Protein 5XOH (pdb70)

CATH classification: 1.10.10.10 (+1 more: 3.40.50.150)

Solvent-accessible surface area: 18072 Å² total; per-residue (Å²): 160,82,150,109,115,123,63,70,78,91,55,106,81,102,87,76,46,89,70,52,36,84,44,19,55,38,0,15,106,72,62,0,2,30,7,2,34,169,29,9,85,58,76,71,16,12,7,59,58,1,9,76,124,41,156,59,111,72,122,114,7,38,95,104,4,51,157,22,1,136,34,0,22,98,90,157,6,5,24,58,96,76,43,143,74,129,116,52,120,69,49,104,30,10,8,51,24,74,70,0,91,67,20,2,72,39,171,109,49,9,1,43,0,7,31,26,46,2,40,22,33,132,12,0,40,108,0,86,179,57,40,94,62,11,120,136,107,40,66,19,0,0,42,78,29,62,70,52,44,6,54,68,42,9,58,127,32,99,125,4,8,96,26,47,18,124,0,49,23,2,11,8,16,14,1,0,103,81,0,12,121,77,13,109,14,0,113,80,31,162,17,1,0,3,0,22,14,13,20,0,15,6,0,54,31,0,7,74,94,33,89,146,8,85,0,30,0,10,21,57,86,46,9,18,72,69,21,100,128,27,98,27,7,100,37,50,41,22,65,22,65,78,72,9,33,158,20,17,1,0,0,1,19,23,18,4,10,9,58,29,58,112,33,0,57,145,0,8,98,19,0,96,108,8,24,68,122,139,93,86,25,2,14,0,0,12,25,47,50,106,115,112,73,40,89,81,114,48,15,102,44,2,79,112,22,49,41,17,16,99,0,10,7,62,39,9,67,5,1,37,55,74,71,11,77,54,12,20,91,80,10,32,41,198,102,47,136,76,60,20,51,7,92,36,0,73,0,20

B-factor: mean 54.23, std 14.38, range [29.17, 114.14]

Nearest PDB structures (foldseek):
  5xoh-assembly1_A-2  TM=1.003E+00  e=2.997E-70  Kitagawia praeruptora
  6i72-assembly1_A  TM=9.749E-01  e=2.053E-48  Fragaria x ananassa
  3reo-assembly1_C  TM=9.725E-01  e=3.952E-47  Clarkia breweri
  6iwt-assembly1_B  TM=9.255E-01  e=9.659E-49  Kitagawia praeruptora
  1kyw-assembly1_F  TM=9.483E-01  e=2.004E-46  Medicago sativa

GO terms:
  GO:0008171 O-methyltransferase activity (F, IDA)
  GO:0005737 cytoplasm (C, IDA)
  GO:0008757 S-adenosylmethionine-dependent methyltransferase activity (F, IDA)
  GO:0009753 response to jasmonic acid (P, IEP)
  GO:0009805 coumarin biosynthetic process (P, IDA)

Radius of gyration: 22.39 Å; Cα contacts (8 Å, |Δi|>4): 577; chains: 1; bounding box: 63×43×72 Å

Foldseek 3Di:
DVVVVVVVVVVVCVVPVVCLLVLLLVCVVLCVLVVLVVCNAPRWAFLVRSCVVSVPDDPCSSVVVNVSQVSCVVVPQWPWDWDADPVGDITITIHGDVSSVQCHCPPVLAHQVLVSVLCPPPLLVQLVVCLVVCVVPNDASNCVVPVDAPVVVCLVDVVSVVSVLSNVLNHLLVFLLQVVVPDPVVVDFAEEEEAQQFQCNNVLNVCVVVPNRAYEDEHAPSRPVPHDDDPSYDYDHDDLLVAGAATQEYEYEPPQLQAALVVLLSSLLRRVVRYDPPGYYKYKYAAADPDQDDDDPLSVVQVVVQVSSRRRHPRGGHYHLVVVVVSCVVNVHDDDDFDDATPRITID

Sequence (348 aa):
PSQDEEACVLAIQLATSTVLPMILKSAIELDILNTISKAGPGNYLSPSDLASKLLMSNPHAPIMLERILRVLATYKVLGCKPSELSDGEVEWLYCWTPVCKFLSNNEDGASIAPLLLVHQDQVPMKSWYHLTDAILDGGTAFNKAYGMNIFDYASQDPQFNKVFNRSMAGHSTITMKKILETYNGFEGLKSIVDVGGGSGATLNMIISKYPTIKGINFDLPHVVGDSPIHPGVEHVGGDMFASVPKGDAIFLKWIFHSWSDEDCLRILKNCYEALADNKKVIVAEFIIPEVPGGSDDATKSVVHLDAVMLAYVPGGKERTEKEFEALATSAGFKSFRKVCCAFNTWIM

Secondary structure (DSSP, 8-state):
-HHHHHHHHHHHHHHTTTHHHHHHHHHHHTTHHHHHHHH-TT--B-HHHHHHHTT---TTHHHHHHHHHHHHHHTTSSEEEEEE-TTS-EEEEEE--HHHHHTS--TTS--SHHHHHHHHSHHHHGGGGGHHHHHHH-S-HHHHHHSS-HHHHHHH-HHHHHHHHHHHHHHHHHHHHHHTTT--TTTT-SEEEEET-TTSHHHHHHHHHSTTSEEEEEE-HHHHTT----TTEEEEE--TTT-----SEEEEES-GGGS-HHHHHHHHHHHHHHS-SS-EEEEEE----SS----SHHHHHHHHHHHHHHHHSTT-----HHHHHHHHHHTT-------EEETTEEE-

InterPro domains:
  IPR001077 O-methyltransferase, C-terminal domain [PF00891] (135-341)
  IPR012967 Caffeic acid 3-O-methyltransferase-like, dimerisation domain [PF08100] (20-110)
  IPR016461 O-methyltransferase-like [PIRSF005739] (6-358)
  IPR016461 O-methyltransferase-like [PS51683] (19-359)
  IPR016461 O-methyltransferase-like [PTHR11746] (18-341)
  IPR029063 S-adenosyl-L-methionine-dependent methyltransferase superfamily [G3DSA:3.40.50.150] (111-359)
  IPR029063 S-adenosyl-L-methionine-dependent methyltransferase superfamily [SSF53335] (116-357)
  IPR036388 Winged helix-like DNA-binding domain superfamily [G3DSA:1.10.10.10] (1-110)
  IPR036390 Winged helix DNA-binding domain superfamily [SSF46785] (9-113)

Structure (mmCIF, N/CA/C/O backbone):
data_5XOH
#
_entry.id   5XOH
#
_cell.length_a   59.436
_cell.length_b   59.436
_cell.length_c   172.500
_cell.angle_alpha   90.00
_cell.angle_beta   90.00
_cell.angle_gamma   120.00
#
_symmetry.space_group_name_H-M   'P 31 2 1'
#
loop_
_entity.id
_entity.type
_entity.pdbx_description
1 polymer 'Bergaptol O-methyltransferase'
2 non-polymer S-ADENOSYL-L-HOMOCYSTEINE
3 non-polymer 4-oxidanylfuro[3,2-g]chromen-7-one
4 water water
#
loop_
_atom_site.group_PDB
_atom_site.id
_atom_site.type_symbol
_atom_site.label_atom_id
_atom_site.label_alt_id
_atom_site.label_comp_id
_atom_site.label_asym_id
_atom_site.label_entity_id
_atom_site.label_seq_id
_atom_site.pdbx_PDB_ins_code
_atom_site.Cartn_x
_atom_site.Cartn_y
_atom_site.Cartn_z
_atom_site.occupancy
_atom_site.B_iso_or_equiv
_atom_site.auth_seq_id
_atom_site.auth_comp_id
_atom_site.auth_asym_id
_atom_site.auth_atom_id
_atom_site.pdbx_PDB_model_num
ATOM 1 N N . PRO A 1 8 ? 90.406 11.062 88.711 1.00 102.37 8 PRO A N 1
ATOM 2 C CA . PRO A 1 8 ? 89.526 10.138 89.441 1.00 96.81 8 PRO A CA 1
ATOM 3 C C . PRO A 1 8 ? 88.125 10.720 89.645 1.00 93.68 8 PRO A C 1
ATOM 4 O O . PRO A 1 8 ? 87.197 9.992 90.002 1.00 91.39 8 PRO A O 1
ATOM 8 N N . SER A 1 9 ? 87.971 12.025 89.431 1.00 91.15 9 SER A N 1
ATOM 9 C CA . SER A 1 9 ? 86.700 12.729 89.602 1.00 83.27 9 SER A CA 1
ATOM 10 C C . SER A 1 9 ? 85.730 12.498 88.449 1.00 81.45 9 SER A C 1
ATOM 11 O O . SER A 1 9 ? 84.537 12.535 88.645 1.00 76.49 9 SER A O 1
ATOM 14 N N . GLN A 1 10 ? 86.240 12.336 87.235 1.00 82.77 10 GLN A N 1
ATOM 15 C CA . GLN A 1 10 ? 85.361 12.007 86.114 1.00 73.44 10 GLN A CA 1
ATOM 16 C C . GLN A 1 10 ? 84.810 10.594 86.255 1.00 66.17 10 GLN A C 1
ATOM 17 O O . GLN A 1 10 ? 83.615 10.355 86.041 1.00 58.16 10 GLN A O 1
ATOM 23 N N . ASP A 1 11 ? 85.651 9.665 86.655 1.00 63.50 11 ASP A N 1
ATOM 24 C CA . ASP A 1 11 ? 85.223 8.303 86.809 1.00 66.01 11 ASP A CA 1
ATOM 25 C C . ASP A 1 11 ? 84.169 8.181 87.872 1.00 64.82 11 ASP A C 1
ATOM 26 O O . ASP A 1 11 ? 83.245 7.420 87.746 1.00 60.10 11 ASP A O 1
ATOM 31 N N . GLU A 1 12 ? 84.306 8.947 88.928 1.00 64.52 12 GLU A N 1
ATOM 32 C CA . GLU A 1 12 ? 83.332 8.860 90.008 1.00 69.31 12 GLU A CA 1
ATOM 33 C C . GLU A 1 12 ? 81.990 9.446 89.587 1.00 61.77 12 GLU A C 1
ATOM 34 O O . GLU A 1 12 ? 80.938 8.895 89.926 1.00 62.73 12 GLU A O 1
ATOM 40 N N . GLU A 1 13 ? 82.000 10.546 88.833 1.00 58.55 13 GLU A N 1
ATOM 41 C CA . GLU A 1 13 ? 80.740 11.101 88.354 1.00 56.04 13 GLU A CA 1
ATOM 42 C C . GLU A 1 13 ? 80.051 10.132 87.404 1.00 56.11 13 GLU A C 1
ATOM 43 O O . GLU A 1 13 ? 78.818 9.985 87.428 1.00 47.69 13 GLU A O 1
ATOM 49 N N . ALA A 1 14 ? 80.833 9.452 86.564 1.00 51.37 14 ALA A N 1
ATOM 50 C CA . ALA A 1 14 ? 80.230 8.565 85.578 1.00 55.12 14 ALA A CA 1
ATOM 51 C C . ALA A 1 14 ? 79.686 7.301 86.236 1.00 49.28 14 ALA A C 1
ATOM 52 O O . ALA A 1 14 ? 78.561 6.871 85.943 1.00 48.10 14 ALA A O 1
ATOM 54 N N . CYS A 1 15 ? 80.450 6.720 87.154 1.00 45.32 15 CYS A N 1
ATOM 55 C CA . CYS A 1 15 ? 80.022 5.475 87.768 1.00 46.74 15 CYS A CA 1
ATOM 56 C C . CYS A 1 15 ? 78.794 5.675 88.648 1.00 48.72 15 CYS A C 1
ATOM 57 O O . CYS A 1 15 ? 77.886 4.833 88.649 1.00 53.14 15 CYS A O 1
ATOM 60 N N . VAL A 1 16 ? 78.735 6.781 89.398 1.00 44.67 16 VAL A N 1
ATOM 61 C CA . VAL A 1 16 ? 77.574 6.992 90.264 1.00 43.79 16 VAL A CA 1
ATOM 62 C C . VAL A 1 16 ? 76.351 7.387 89.450 1.00 47.17 16 VAL A C 1
ATOM 63 O O . VAL A 1 16 ? 75.212 7.121 89.861 1.00 46.07 16 VAL A O 1
ATOM 67 N N . LEU A 1 17 ? 76.542 8.005 88.282 1.00 44.15 17 LEU A N 1
ATOM 68 C CA . LEU A 1 17 ? 75.412 8.120 87.366 1.00 37.89 17 LEU A CA 1
ATOM 69 C C . LEU A 1 17 ? 74.943 6.737 86.897 1.00 39.29 17 LEU A C 1
ATOM 70 O O . LEU A 1 17 ? 73.741 6.453 86.897 1.00 37.20 17 LEU A O 1
ATOM 75 N N . ALA A 1 18 ? 75.873 5.857 86.517 1.00 34.20 18 ALA A N 1
ATOM 76 C CA . ALA A 1 18 ? 75.482 4.508 86.105 1.00 38.97 18 ALA A CA 1
ATOM 77 C C . ALA A 1 18 ? 74.670 3.805 87.190 1.00 38.27 18 ALA A C 1
ATOM 78 O O . ALA A 1 18 ? 73.617 3.223 86.909 1.00 40.38 18 ALA A O 1
ATOM 80 N N . ILE A 1 19 ? 75.158 3.841 88.439 1.00 39.10 19 ILE A N 1
ATOM 81 C CA . ILE A 1 19 ? 74.456 3.221 89.568 1.00 42.10 19 ILE A CA 1
ATOM 82 C C . ILE A 1 19 ? 73.076 3.842 89.745 1.00 43.26 19 ILE A C 1
ATOM 83 O O . ILE A 1 19 ? 72.075 3.144 89.961 1.00 41.98 19 ILE A O 1
ATOM 88 N N . GLN A 1 20 ? 73.010 5.170 89.659 1.00 41.83 20 GLN A N 1
ATOM 89 C CA . GLN A 1 20 ? 71.744 5.881 89.756 1.00 39.97 20 GLN A CA 1
ATOM 90 C C . GLN A 1 20 ? 70.766 5.397 88.692 1.00 41.54 20 GLN A C 1
ATOM 91 O O . GLN A 1 20 ? 69.599 5.111 88.990 1.00 39.78 20 GLN A O 1
ATOM 97 N N . LEU A 1 21 ? 71.227 5.294 87.437 1.00 41.23 21 LEU A N 1
ATOM 98 C CA . LEU A 1 21 ? 70.340 4.848 86.360 1.00 43.97 21 LEU A CA 1
ATOM 99 C C . LEU A 1 21 ? 69.934 3.387 86.529 1.00 40.90 21 LEU A C 1
ATOM 100 O O . LEU A 1 21 ? 68.810 3.013 86.178 1.00 37.78 21 LEU A O 1
ATOM 105 N N . ALA A 1 22 ? 70.824 2.557 87.070 1.00 39.33 22 ALA A N 1
ATOM 106 C CA . ALA A 1 22 ? 70.532 1.135 87.256 1.00 44.42 22 ALA A CA 1
ATOM 107 C C . ALA A 1 22 ? 69.490 0.887 88.333 1.00 42.77 22 ALA A C 1
ATOM 108 O O . ALA A 1 22 ? 68.884 -0.190 88.355 1.00 43.33 22 ALA A O 1
ATOM 110 N N . THR A 1 23 ? 69.256 1.836 89.203 1.00 38.65 23 THR A N 1
ATOM 111 C CA . THR A 1 23 ? 68.271 1.674 90.240 1.00 45.02 23 THR A CA 1
ATOM 112 C C . THR A 1 23 ? 67.139 2.682 90.085 1.00 43.17 23 THR A C 1
ATOM 113 O O . THR A 1 23 ? 66.496 3.022 91.030 1.00 36.89 23 THR A O 1
ATOM 117 N N . SER A 1 24 ? 66.883 3.113 88.868 1.00 34.37 24 SER A N 1
ATOM 118 C CA . SER A 1 24 ? 65.929 4.194 88.628 1.00 38.51 24 SER A CA 1
ATOM 119 C C . SER A 1 24 ? 64.488 3.720 88.471 1.00 38.40 24 SER A C 1
ATOM 120 O O . SER A 1 24 ? 63.618 4.551 88.221 1.00 39.26 24 SER A O 1
ATOM 123 N N . THR A 1 25 ? 64.195 2.426 88.616 1.00 40.62 25 THR A N 1
ATOM 124 C CA . THR A 1 25 ? 62.788 2.027 88.687 1.00 42.20 25 THR A CA 1
ATOM 125 C C . THR A 1 25 ? 62.123 2.549 89.958 1.00 32.79 25 THR A C 1
ATOM 126 O O . THR A 1 25 ? 60.896 2.571 90.026 1.00 35.97 25 THR A O 1
ATOM 130 N N . VAL A 1 26 ? 62.929 2.911 90.963 1.00 34.44 26 VAL A N 1
ATOM 131 C CA . VAL A 1 26 ? 62.461 3.410 92.258 1.00 36.26 26 VAL A CA 1
ATOM 132 C C . VAL A 1 26 ? 61.504 4.590 92.077 1.00 41.10 26 VAL A C 1
ATOM 133 O O . VAL A 1 26 ? 60.403 4.624 92.642 1.00 39.66 26 VAL A O 1
ATOM 137 N N . LEU A 1 27 ? 61.916 5.573 91.277 1.00 34.27 27 LEU A N 1
ATOM 138 C CA . LEU A 1 27 ? 61.145 6.806 91.130 1.00 36.10 27 LEU A CA 1
ATOM 139 C C . LEU A 1 27 ? 59.703 6.548 90.720 1.00 40.20 27 LEU A C 1
ATOM 140 O O . LEU A 1 27 ? 58.796 6.863 91.509 1.00 36.41 27 LEU A O 1
ATOM 145 N N . PRO A 1 28 ? 59.411 5.954 89.551 1.00 41.84 28 PRO A N 1
ATOM 146 C CA . PRO A 1 28 ? 57.998 5.720 89.203 1.00 41.13 28 PRO A CA 1
ATOM 147 C C . PRO A 1 28 ? 57.259 4.899 90.236 1.00 36.28 28 PRO A C 1
ATOM 148 O O . PRO A 1 28 ? 56.076 5.162 90.487 1.00 34.23 28 PRO A O 1
ATOM 152 N N . MET A 1 29 ? 57.926 3.908 90.845 1.00 33.13 29 MET A N 1
ATOM 153 C CA . MET A 1 29 ? 57.252 3.015 91.787 1.00 37.91 29 MET A CA 1
ATOM 154 C C . MET A 1 29 ? 57.009 3.685 93.134 1.00 39.90 29 MET A C 1
ATOM 155 O O . MET A 1 29 ? 55.980 3.440 93.759 1.00 39.52 29 MET A O 1
ATOM 160 N N . ILE A 1 30 ? 57.941 4.512 93.614 1.00 42.99 30 ILE A N 1
ATOM 161 C CA . ILE A 1 30 ? 57.688 5.255 94.850 1.00 41.44 30 ILE A CA 1
ATOM 162 C C . ILE A 1 30 ? 56.625 6.335 94.615 1.00 41.91 30 ILE A C 1
ATOM 163 O O . ILE A 1 30 ? 55.763 6.586 95.475 1.00 37.85 30 ILE A O 1
ATOM 168 N N . LEU A 1 31 ? 56.655 6.980 93.444 1.00 41.68 31 LEU A N 1
ATOM 169 C CA . LEU A 1 31 ? 55.609 7.947 93.106 1.00 39.44 31 LEU A CA 1
ATOM 170 C C . LEU A 1 31 ? 54.237 7.280 93.072 1.00 35.02 31 LEU A C 1
ATOM 171 O O . LEU A 1 31 ? 53.259 7.816 93.605 1.00 37.74 31 LEU A O 1
ATOM 176 N N . LYS A 1 32 ? 54.145 6.108 92.434 1.00 35.68 32 LYS A N 1
ATOM 177 C CA . LYS A 1 32 ? 52.877 5.386 92.396 1.00 38.12 32 LYS A CA 1
ATOM 178 C C . LYS A 1 32 ? 52.333 5.161 93.799 1.00 36.14 32 LYS A C 1
ATOM 179 O O . LYS A 1 32 ? 51.141 5.365 94.049 1.00 37.08 32 LYS A O 1
ATOM 185 N N . SER A 1 33 ? 53.201 4.764 94.736 1.00 33.83 33 SER A N 1
ATOM 186 C CA . SER A 1 33 ? 52.752 4.498 96.102 1.00 41.04 33 SER A CA 1
ATOM 187 C C . SER A 1 33 ? 52.342 5.776 96.838 1.00 40.75 33 SER A C 1
ATOM 188 O O . SER A 1 33 ? 51.376 5.770 97.612 1.00 43.89 33 SER A O 1
ATOM 191 N N . ALA A 1 34 ? 53.041 6.885 96.600 1.00 43.43 34 ALA A N 1
ATOM 192 C CA . ALA A 1 34 ? 52.675 8.136 97.258 1.00 42.64 34 ALA A CA 1
ATOM 193 C C . ALA A 1 34 ? 51.313 8.621 96.791 1.00 43.17 34 ALA A C 1
ATOM 194 O O . ALA A 1 34 ? 50.523 9.171 97.578 1.00 39.26 34 ALA A O 1
ATOM 196 N N . ILE A 1 35 ? 51.037 8.454 95.502 1.00 42.50 35 ILE A N 1
ATOM 197 C CA . ILE A 1 35 ? 49.717 8.776 94.968 1.00 39.55 35 ILE A CA 1
ATOM 198 C C . ILE A 1 35 ? 48.669 7.851 95.574 1.00 41.91 35 ILE A C 1
ATOM 199 O O . ILE A 1 35 ? 47.644 8.303 96.096 1.00 44.47 35 ILE A O 1
ATOM 204 N N . GLU A 1 36 ? 48.945 6.538 95.582 1.00 39.83 36 GLU A N 1
ATOM 205 C CA . GLU A 1 36 ? 47.965 5.587 96.110 1.00 41.88 36 GLU A CA 1
ATOM 206 C C . GLU A 1 36 ? 47.734 5.772 97.601 1.00 44.74 36 GLU A C 1
ATOM 207 O O . GLU A 1 36 ? 46.638 5.488 98.089 1.00 45.52 36 GLU A O 1
ATOM 213 N N . LEU A 1 37 ? 48.740 6.229 98.343 1.00 43.60 37 LEU A N 1
ATOM 214 C CA . LEU A 1 37 ? 48.558 6.490 99.767 1.00 44.77 37 LEU A CA 1
ATOM 215 C C . LEU A 1 37 ? 47.977 7.876 100.050 1.00 49.39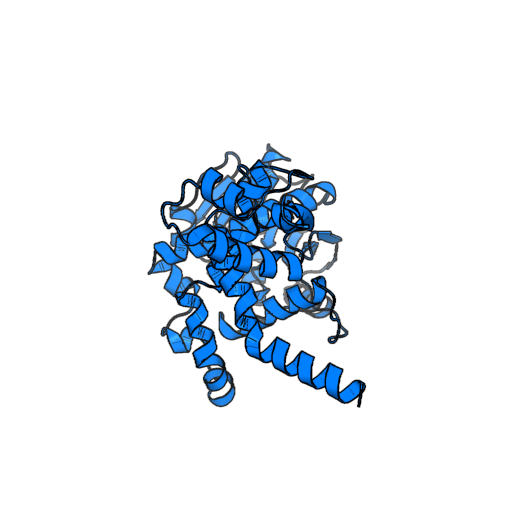 37 LEU A C 1
ATOM 216 O O . LEU A 1 37 ? 47.815 8.234 101.222 1.00 44.74 37 LEU A O 1
ATOM 221 N N . ASP A 1 38 ? 47.663 8.661 99.017 1.00 47.95 38 ASP A N 1
ATOM 222 C CA . ASP A 1 38 ? 47.104 10.007 99.162 1.00 51.86 38 ASP A CA 1
ATOM 223 C C . ASP A 1 38 ? 48.068 10.983 99.830 1.00 43.62 38 ASP A C 1
ATOM 224 O O . ASP A 1 38 ? 47.637 11.974 100.433 1.00 39.95 38 ASP A O 1
ATOM 229 N N . ILE A 1 39 ? 49.374 10.722 99.745 1.00 44.94 39 ILE A N 1
ATOM 230 C CA . ILE A 1 39 ? 50.351 11.646 100.320 1.00 44.87 39 ILE A CA 1
ATOM 231 C C . ILE A 1 39 ? 50.289 12.995 99.608 1.00 43.52 39 ILE A C 1
ATOM 232 O O . ILE A 1 39 ? 50.327 14.058 100.243 1.00 45.64 39 ILE A O 1
ATOM 237 N N . LEU A 1 40 ? 50.167 12.975 98.284 1.00 41.02 40 LEU A N 1
ATOM 238 C CA . LEU A 1 40 ? 50.268 14.215 97.517 1.00 45.87 40 LEU A CA 1
ATOM 239 C C . LEU A 1 40 ? 49.011 15.075 97.666 1.00 47.52 40 LEU A C 1
ATOM 240 O O . LEU A 1 40 ? 49.109 16.304 97.790 1.00 46.77 40 LEU A O 1
ATOM 245 N N . ASN A 1 41 ? 47.823 14.452 97.669 1.00 44.29 41 ASN A N 1
ATOM 246 C CA . ASN A 1 41 ? 46.598 15.203 97.938 1.00 49.46 41 ASN A CA 1
ATOM 247 C C . ASN A 1 41 ? 46.610 15.773 99.348 1.00 49.42 41 ASN A C 1
ATOM 248 O O . ASN A 1 41 ? 46.214 16.924 99.570 1.00 46.74 41 ASN A O 1
ATOM 253 N N . THR A 1 42 ? 47.061 14.975 100.317 1.00 45.48 42 THR A N 1
ATOM 254 C CA . THR A 1 42 ? 47.136 15.459 101.688 1.00 49.80 42 THR A CA 1
ATOM 255 C C . THR A 1 42 ? 48.051 16.669 101.788 1.00 46.68 42 THR A C 1
ATOM 256 O O . THR A 1 42 ? 47.702 17.673 102.414 1.00 50.65 42 THR A O 1
ATOM 260 N N . ILE A 1 43 ? 49.217 16.606 101.144 1.00 46.74 43 ILE A N 1
ATOM 261 C CA . ILE A 1 43 ? 50.119 17.752 101.174 1.00 43.61 43 ILE A CA 1
ATOM 262 C C . ILE A 1 43 ? 49.519 18.927 100.412 1.00 44.47 43 ILE A C 1
ATOM 263 O O . ILE A 1 43 ? 49.642 20.082 100.836 1.00 48.54 43 ILE A O 1
ATOM 268 N N . SER A 1 44 ? 48.821 18.652 99.305 1.00 40.60 44 SER A N 1
ATOM 269 C CA . SER A 1 44 ? 48.110 19.723 98.609 1.00 48.46 44 SER A CA 1
ATOM 270 C C . SER A 1 44 ? 47.039 20.337 99.498 1.00 53.26 44 SER A C 1
ATOM 271 O O . SER A 1 44 ? 46.862 21.560 99.513 1.00 51.48 44 SER A O 1
ATOM 274 N N . LYS A 1 45 ? 46.321 19.506 100.256 1.00 52.28 45 LYS A N 1
ATOM 275 C CA . LYS A 1 45 ? 45.399 20.038 101.254 1.00 52.76 45 LYS A CA 1
ATOM 276 C C . LYS A 1 45 ? 46.119 20.958 102.238 1.00 57.76 45 LYS A C 1
ATOM 277 O O . LYS A 1 45 ? 45.588 22.007 102.617 1.00 61.51 45 LYS A O 1
ATOM 283 N N . ALA A 1 46 ? 47.325 20.587 102.681 1.00 58.26 46 ALA A N 1
ATOM 284 C CA . ALA A 1 46 ? 48.034 21.479 103.598 1.00 55.51 46 ALA A CA 1
ATOM 285 C C . ALA A 1 46 ? 48.440 22.769 102.898 1.00 55.09 46 ALA A C 1
ATOM 286 O O . ALA A 1 46 ? 48.323 23.854 103.473 1.00 55.63 46 ALA A O 1
ATOM 288 N N . GLY A 1 47 ? 48.923 22.668 101.661 1.00 56.48 47 GLY A N 1
ATOM 289 C CA . GLY A 1 47 ? 49.185 23.829 100.848 1.00 51.46 47 GLY A CA 1
ATOM 290 C C . GLY A 1 47 ? 50.567 24.412 101.062 1.00 53.77 47 GLY A C 1
ATOM 291 O O . GLY A 1 47 ? 51.356 23.952 101.899 1.00 49.13 47 GLY A O 1
ATOM 292 N N . PRO A 1 48 ? 50.872 25.458 100.297 1.00 49.81 48 PRO A N 1
ATOM 293 C CA . PRO A 1 48 ? 52.216 26.043 100.320 1.00 49.45 48 PRO A CA 1
ATOM 294 C C . PRO A 1 48 ? 52.685 26.411 101.723 1.00 49.64 48 PRO A C 1
ATOM 295 O O . PRO A 1 48 ? 51.923 26.928 102.542 1.00 51.00 48 PRO A O 1
ATOM 299 N N . GLY A 1 49 ? 53.966 26.164 101.980 1.00 49.03 49 GLY A N 1
ATOM 300 C CA . GLY A 1 49 ? 54.605 26.622 103.191 1.00 47.21 49 GLY A CA 1
ATOM 301 C C . GLY A 1 49 ? 54.061 25.978 104.446 1.00 50.37 49 GLY A C 1
ATOM 302 O O . GLY A 1 49 ? 54.359 26.435 105.548 1.00 50.81 49 GLY A O 1
ATOM 303 N N . ASN A 1 50 ? 53.283 24.908 104.306 1.00 51.54 50 ASN A N 1
ATOM 304 C CA . ASN A 1 50 ? 52.711 24.211 105.460 1.00 55.42 50 ASN A CA 1
ATOM 305 C C . ASN A 1 50 ? 53.423 22.870 105.606 1.00 51.92 50 ASN A C 1
ATOM 306 O O . ASN A 1 50 ? 53.031 21.865 105.008 1.00 48.53 50 ASN A O 1
ATOM 311 N N . TYR A 1 51 ? 54.474 22.870 106.420 1.00 50.16 51 TYR A N 1
ATOM 312 C CA . TYR A 1 51 ? 55.391 21.741 106.509 1.00 46.84 51 TYR A CA 1
ATOM 313 C C . TYR A 1 51 ? 54.832 20.650 107.408 1.00 48.42 51 TYR A C 1
ATOM 314 O O . TYR A 1 51 ? 54.247 20.934 108.454 1.00 46.74 51 TYR A O 1
ATOM 323 N N . LEU A 1 52 ? 55.011 19.394 106.989 1.00 48.97 52 LEU A N 1
ATOM 324 C CA . LEU A 1 52 ? 54.519 18.242 107.734 1.00 44.53 52 LEU A CA 1
ATOM 325 C C . LEU A 1 52 ? 55.663 17.280 108.007 1.00 44.77 52 LEU A C 1
ATOM 326 O O . LEU A 1 52 ? 56.419 16.930 107.098 1.00 44.61 52 LEU A O 1
ATOM 331 N N . SER A 1 53 ? 55.766 16.833 109.234 1.00 41.14 53 SER A N 1
ATOM 332 C CA . SER A 1 53 ? 56.661 15.735 109.526 1.00 39.85 53 SER A CA 1
ATOM 333 C C . SER A 1 53 ? 56.052 14.428 109.039 1.00 48.90 53 SER A C 1
ATOM 334 O O . SER A 1 53 ? 54.848 14.354 108.765 1.00 45.92 53 SER A O 1
ATOM 337 N N . PRO A 1 54 ? 56.868 13.376 108.920 1.00 49.53 54 PRO A N 1
ATOM 338 C CA . PRO A 1 54 ? 56.313 12.059 108.574 1.00 46.47 54 PRO A CA 1
ATOM 339 C C . PRO A 1 54 ? 55.211 11.602 109.518 1.00 41.28 54 PRO A C 1
ATOM 340 O O . PRO A 1 54 ? 54.239 10.979 109.070 1.00 44.69 54 PRO A O 1
ATOM 344 N N . SER A 1 55 ? 55.322 11.932 110.808 1.00 44.39 55 SER A N 1
ATOM 345 C CA . SER A 1 55 ? 54.287 11.579 111.781 1.00 50.73 55 SER A CA 1
ATOM 346 C C . SER A 1 55 ? 53.004 12.374 111.564 1.00 46.86 55 SER A C 1
ATOM 347 O O . SER A 1 55 ? 51.904 11.815 111.664 1.00 47.17 55 SER A O 1
ATOM 350 N N . ASP A 1 56 ? 53.116 13.685 111.319 1.00 38.70 56 ASP A N 1
ATOM 351 C CA . ASP A 1 56 ? 51.921 14.465 111.011 1.00 44.20 56 ASP A CA 1
ATOM 352 C C . ASP A 1 56 ? 51.151 13.830 109.869 1.00 44.91 56 ASP A C 1
ATOM 353 O O . ASP A 1 56 ? 49.918 13.732 109.910 1.00 46.54 56 ASP A O 1
ATOM 358 N N . LEU A 1 57 ? 51.876 13.385 108.843 1.00 43.43 57 LEU A N 1
ATOM 359 C CA . LEU A 1 57 ? 51.254 12.873 107.625 1.00 50.45 57 LEU A CA 1
ATOM 360 C C . LEU A 1 57 ? 50.545 11.536 107.866 1.00 51.38 57 LEU A C 1
ATOM 361 O O . LEU A 1 57 ? 49.445 11.309 107.349 1.00 51.87 57 LEU A O 1
ATOM 366 N N . ALA A 1 58 ? 51.164 10.636 108.634 1.00 50.45 58 ALA A N 1
ATOM 367 C CA . ALA A 1 58 ? 50.486 9.404 109.027 1.00 51.75 58 ALA A CA 1
ATOM 368 C C . ALA A 1 58 ? 49.247 9.702 109.862 1.00 49.92 58 ALA A C 1
ATOM 369 O O . ALA A 1 58 ? 48.225 9.020 109.738 1.00 46.78 58 ALA A O 1
ATOM 371 N N . SER A 1 59 ? 49.323 10.711 110.728 1.00 43.50 59 SER A N 1
ATOM 372 C CA . SER A 1 59 ? 48.166 11.074 111.533 1.00 51.78 59 SER A CA 1
ATOM 373 C C . SER A 1 59 ? 47.049 11.636 110.663 1.00 54.17 59 SER A C 1
ATOM 374 O O . SER A 1 59 ? 45.880 11.263 110.817 1.00 51.54 59 SER A O 1
ATOM 377 N N . LYS A 1 60 ? 47.385 12.554 109.757 1.00 47.70 60 LYS A N 1
ATOM 378 C CA . LYS A 1 60 ? 46.342 13.146 108.931 1.00 47.09 60 LYS A CA 1
ATOM 379 C C . LYS A 1 60 ? 45.722 12.107 108.015 1.00 47.91 60 LYS A C 1
ATOM 380 O O . LYS A 1 60 ? 44.563 12.246 107.623 1.00 49.07 60 LYS A O 1
ATOM 386 N N . LEU A 1 61 ? 46.432 11.021 107.769 1.00 54.54 61 LEU A N 1
ATOM 387 C CA . LEU A 1 61 ? 45.951 9.958 106.915 1.00 52.98 61 LEU A CA 1
ATOM 388 C C . LEU A 1 61 ? 45.304 8.853 107.706 1.00 50.44 61 LEU A C 1
ATOM 389 O O . LEU A 1 61 ? 44.786 7.923 107.146 1.00 49.72 61 LEU A O 1
ATOM 394 N N . LEU A 1 62 ? 45.325 8.964 109.012 1.00 51.13 62 LEU A N 1
ATOM 395 C CA . LEU A 1 62 ? 44.704 7.964 109.845 1.00 53.16 62 LEU A CA 1
ATOM 396 C C . LEU A 1 62 ? 45.196 6.564 109.588 1.00 50.74 62 LEU A C 1
ATOM 397 O O . LEU A 1 62 ? 44.435 5.641 109.600 1.00 55.50 62 LEU A O 1
ATOM 402 N N . MET A 1 63 ? 46.485 6.422 109.358 1.00 53.60 63 MET A N 1
ATOM 403 C CA . MET A 1 63 ? 47.079 5.111 109.139 1.00 50.96 63 MET A CA 1
ATOM 404 C C . MET A 1 63 ? 47.162 4.348 110.460 1.00 47.58 63 MET A C 1
ATOM 405 O O . MET A 1 63 ? 47.314 4.938 111.529 1.00 59.99 63 MET A O 1
ATOM 410 N N . SER A 1 64 ? 47.048 3.027 110.394 1.00 47.98 64 SER A N 1
ATOM 411 C CA . SER A 1 64 ? 47.086 2.238 111.617 1.00 51.66 64 SER A CA 1
ATOM 412 C C . SER A 1 64 ? 48.423 1.551 111.855 1.00 47.95 64 SER A C 1
ATOM 413 O O . SER A 1 64 ? 48.655 1.055 112.963 1.00 48.28 64 SER A O 1
ATOM 416 N N . ASN A 1 65 ? 49.286 1.498 110.855 1.00 43.44 65 ASN A N 1
ATOM 417 C CA . ASN A 1 65 ? 50.549 0.787 110.941 1.00 40.52 65 ASN A CA 1
ATOM 418 C C . A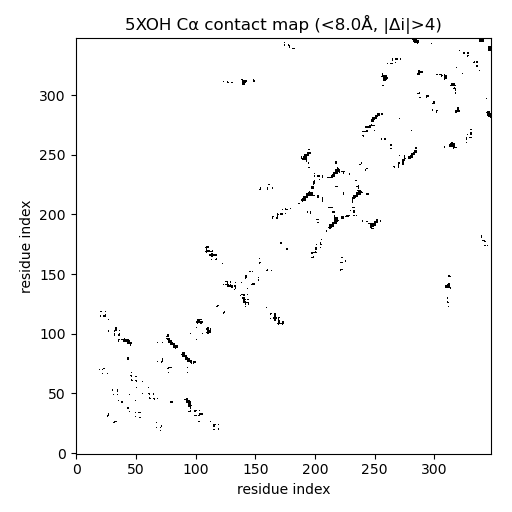SN A 1 65 ? 51.515 1.560 111.826 1.00 46.68 65 ASN A C 1
ATOM 419 O O . ASN A 1 65 ? 51.959 2.644 111.431 1.00 56.53 65 ASN A O 1
ATOM 424 N N . PRO A 1 66 ? 51.892 1.037 112.995 1.00 46.39 66 PRO A N 1
ATOM 425 C CA . PRO A 1 66 ? 52.833 1.763 113.865 1.00 46.18 66 PRO A CA 1
ATOM 426 C C . PRO A 1 66 ? 54.169 2.093 113.206 1.00 45.75 66 PRO A C 1
ATOM 427 O O . PRO A 1 66 ? 54.856 3.004 113.672 1.00 47.95 66 PRO A O 1
ATOM 431 N N . HIS A 1 67 ? 54.570 1.397 112.144 1.00 45.68 67 HIS A N 1
ATOM 432 C CA . HIS A 1 67 ? 55.806 1.744 111.455 1.00 51.53 67 HIS A CA 1
ATOM 433 C C . HIS A 1 67 ? 55.564 2.620 110.217 1.00 46.12 67 HIS A C 1
ATOM 434 O O . HIS A 1 67 ? 56.514 2.934 109.496 1.00 46.63 67 HIS A O 1
ATOM 441 N N . ALA A 1 68 ? 54.323 3.043 109.965 1.00 50.04 68 ALA A N 1
ATOM 442 C CA . ALA A 1 68 ? 54.065 3.893 108.801 1.00 49.51 68 ALA A CA 1
ATOM 443 C C . ALA A 1 68 ? 54.836 5.212 108.819 1.00 45.42 68 ALA A C 1
ATOM 444 O O . ALA A 1 68 ? 55.294 5.633 107.740 1.00 40.03 68 ALA A O 1
ATOM 446 N N . PRO A 1 69 ? 55.009 5.909 109.957 1.00 45.24 69 PRO A N 1
ATOM 447 C CA . PRO A 1 69 ? 55.807 7.155 109.927 1.00 49.33 69 PRO A CA 1
ATOM 448 C C . PRO A 1 69 ? 57.213 6.992 109.358 1.00 47.46 69 PRO A C 1
ATOM 449 O O . PRO A 1 69 ? 57.633 7.814 108.529 1.00 40.22 69 PRO A O 1
ATOM 453 N N . ILE A 1 70 ? 57.968 5.970 109.785 1.00 45.47 70 ILE A N 1
ATOM 454 C CA . ILE A 1 70 ? 59.315 5.804 109.240 1.00 42.95 70 ILE A CA 1
ATOM 455 C C . ILE A 1 70 ? 59.244 5.433 107.771 1.00 37.49 70 ILE A C 1
ATOM 456 O O . ILE A 1 70 ? 60.069 5.877 106.966 1.00 45.04 70 ILE A O 1
ATOM 461 N N . MET A 1 71 ? 58.245 4.640 107.387 1.00 40.65 71 MET A N 1
ATOM 462 C CA . MET A 1 71 ? 58.113 4.262 105.983 1.00 43.72 71 MET A CA 1
ATOM 463 C C . MET A 1 71 ? 57.794 5.488 105.123 1.00 48.77 71 MET A C 1
ATOM 464 O O . MET A 1 71 ? 58.416 5.707 104.076 1.00 48.48 71 MET A O 1
ATOM 469 N N . LEU A 1 72 ? 56.848 6.317 105.572 1.00 50.24 72 LEU A N 1
ATOM 470 C CA . LEU A 1 72 ? 56.529 7.550 104.857 1.00 48.90 72 LEU A CA 1
ATOM 471 C C . LEU A 1 72 ? 57.745 8.459 104.748 1.00 45.42 72 LEU A C 1
ATOM 472 O O . LEU A 1 72 ? 57.979 9.071 103.699 1.00 44.77 72 LEU A O 1
ATOM 477 N N . GLU A 1 73 ? 58.511 8.586 105.834 1.00 41.86 73 GLU A N 1
ATOM 478 C CA . GLU A 1 73 ? 59.703 9.424 105.811 1.00 42.62 73 GLU A CA 1
ATOM 479 C C . GLU A 1 73 ? 60.597 9.071 104.635 1.00 42.77 73 GLU A C 1
ATOM 480 O O . GLU A 1 73 ? 61.095 9.953 103.924 1.00 42.96 73 GLU A O 1
ATOM 486 N N . ARG A 1 74 ? 60.826 7.776 104.432 1.00 43.61 74 ARG A N 1
ATOM 487 C CA . ARG A 1 74 ? 61.721 7.344 103.369 1.00 42.71 74 ARG A CA 1
ATOM 488 C C . ARG A 1 74 ? 61.118 7.617 102.001 1.00 37.32 74 ARG A C 1
ATOM 489 O O . ARG A 1 74 ? 61.842 7.950 101.059 1.00 46.07 74 ARG A O 1
ATOM 497 N N . ILE A 1 75 ? 59.795 7.519 101.882 1.00 43.02 75 ILE A N 1
ATOM 498 C CA . ILE A 1 75 ? 59.127 7.913 100.645 1.00 42.51 75 ILE A CA 1
ATOM 499 C C . ILE A 1 75 ? 59.227 9.422 100.441 1.00 38.16 75 ILE A C 1
ATOM 500 O O . ILE A 1 75 ? 59.524 9.897 99.340 1.00 39.00 75 ILE A O 1
ATOM 505 N N . LEU A 1 76 ? 58.974 10.202 101.497 1.00 39.44 76 LEU A N 1
ATOM 506 C CA . LEU A 1 76 ? 59.070 11.653 101.377 1.00 41.12 76 LEU A CA 1
ATOM 507 C C . LEU A 1 76 ? 60.446 12.070 100.889 1.00 42.50 76 LEU A C 1
ATOM 508 O O . LEU A 1 76 ? 60.574 12.998 100.084 1.00 42.01 76 LEU A O 1
ATOM 513 N N . ARG A 1 77 ? 61.484 11.396 101.380 1.00 40.68 77 ARG A N 1
ATOM 514 C CA . ARG A 1 77 ? 62.849 11.731 101.003 1.00 41.46 77 ARG A CA 1
ATOM 515 C C . ARG A 1 77 ? 63.087 11.486 99.522 1.00 43.14 77 ARG A C 1
ATOM 516 O O . ARG A 1 77 ? 63.783 12.267 98.864 1.00 46.75 77 ARG A O 1
ATOM 524 N N . VAL A 1 78 ? 62.518 10.407 98.978 1.00 41.36 78 VAL A N 1
ATOM 525 C CA . VAL A 1 78 ? 62.603 10.182 97.535 1.00 41.39 78 VAL A CA 1
ATOM 526 C C . VAL A 1 78 ? 61.960 11.341 96.779 1.00 44.18 78 VAL A C 1
ATOM 527 O O . VAL A 1 78 ? 62.562 11.919 95.862 1.00 45.37 78 VAL A O 1
ATOM 531 N N . LEU A 1 79 ? 60.724 11.698 97.157 1.00 43.86 79 LEU A N 1
ATOM 532 C CA . LEU A 1 79 ? 59.994 12.767 96.471 1.00 40.89 79 LEU A CA 1
ATOM 533 C C . LEU A 1 79 ? 60.735 14.103 96.546 1.00 43.02 79 LEU A C 1
ATOM 534 O O . LEU A 1 79 ? 60.728 14.878 95.585 1.00 41.92 79 LEU A O 1
ATOM 539 N N . ALA A 1 80 ? 61.369 14.398 97.684 1.00 41.37 80 ALA A N 1
ATOM 540 C CA . ALA A 1 80 ? 62.135 15.641 97.803 1.00 44.59 80 ALA A CA 1
ATOM 541 C C . ALA A 1 80 ? 63.321 15.662 96.846 1.00 48.96 80 ALA A C 1
ATOM 542 O O . ALA A 1 80 ? 63.615 16.693 96.232 1.00 47.00 80 ALA A O 1
ATOM 544 N N . THR A 1 81 ? 64.021 14.533 96.714 1.00 51.57 81 THR A N 1
ATOM 545 C CA . THR A 1 81 ? 65.169 14.463 95.813 1.00 53.99 81 THR A CA 1
ATOM 546 C C . THR A 1 81 ? 64.755 14.727 94.366 1.00 47.12 81 THR A C 1
ATOM 547 O O . THR A 1 81 ? 65.506 15.339 93.590 1.00 43.21 81 THR A O 1
ATOM 551 N N . TYR A 1 82 ? 63.557 14.289 93.984 1.00 43.40 82 TYR A N 1
ATOM 552 C CA . TYR A 1 82 ? 63.065 14.526 92.637 1.00 41.06 82 TYR A CA 1
ATOM 553 C C . TYR A 1 82 ? 62.247 15.806 92.535 1.00 40.27 82 TYR A C 1
ATOM 554 O O . TYR A 1 82 ? 61.575 16.024 91.523 1.00 44.87 82 TYR A O 1
ATOM 563 N N . LYS A 1 83 ? 62.300 16.651 93.563 1.00 44.85 83 LYS A N 1
ATOM 564 C CA . LYS A 1 83 ? 61.706 17.989 93.584 1.00 51.83 83 LYS A CA 1
ATOM 565 C C . LYS A 1 83 ? 60.181 17.975 93.552 1.00 46.27 83 LYS A C 1
ATOM 566 O O . LYS A 1 83 ? 59.552 18.994 93.252 1.00 43.98 83 LYS A O 1
ATOM 572 N N . VAL A 1 84 ? 59.552 16.848 93.888 1.00 46.77 84 VAL A N 1
ATOM 573 C CA . VAL A 1 84 ? 58.100 16.862 94.037 1.00 47.19 84 VAL A CA 1
ATOM 574 C C . VAL A 1 84 ? 57.708 17.583 95.319 1.00 49.75 84 VAL A C 1
ATOM 575 O O . VAL A 1 84 ? 56.627 18.190 95.402 1.00 43.99 84 VAL A O 1
ATOM 579 N N . LEU A 1 85 ? 58.577 17.537 96.328 1.00 43.14 85 LEU A N 1
ATOM 580 C CA . LEU A 1 85 ? 58.351 18.178 97.613 1.00 39.98 85 LEU A CA 1
ATOM 581 C C . LEU A 1 85 ? 59.581 18.980 98.006 1.00 43.93 85 LEU A C 1
ATOM 582 O O . LEU A 1 85 ? 60.705 18.614 97.663 1.00 53.60 85 LEU A O 1
ATOM 587 N N . GLY A 1 86 ? 59.358 20.099 98.733 1.00 43.07 86 GLY A N 1
ATOM 588 C CA . GLY A 1 86 ? 60.441 20.751 99.437 1.00 38.67 86 GLY A CA 1
ATOM 589 C C . GLY A 1 86 ? 60.557 20.218 100.854 1.00 45.12 86 GLY A C 1
ATOM 590 O O . GLY A 1 86 ? 59.746 19.406 101.295 1.00 43.45 86 GLY A O 1
ATOM 591 N N . CYS A 1 87 ? 61.584 20.681 101.570 1.00 49.04 87 CYS A N 1
ATOM 592 C CA . CYS A 1 87 ? 61.772 20.225 102.943 1.00 53.99 87 CYS A CA 1
ATOM 593 C C . 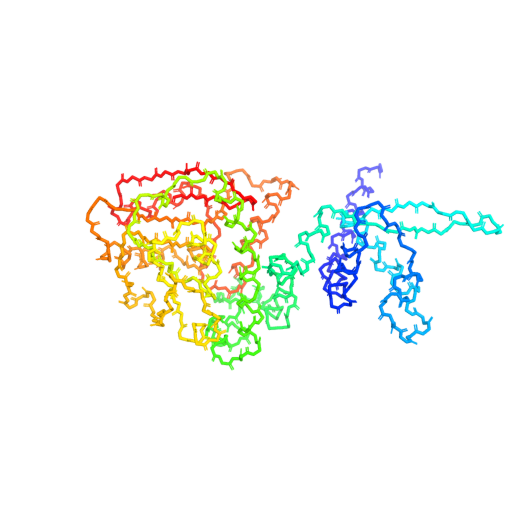CYS A 1 87 ? 62.621 21.217 103.732 1.00 54.60 87 CYS A C 1
ATOM 594 O O . CYS A 1 87 ? 63.441 21.945 103.167 1.00 61.99 87 CYS A O 1
ATOM 597 N N . LYS A 1 88 ? 62.401 21.239 105.044 1.00 46.89 88 LYS A N 1
ATOM 598 C CA . LYS A 1 88 ? 63.088 22.117 105.975 1.00 48.40 88 LYS A CA 1
ATOM 599 C C . LYS A 1 88 ? 63.303 21.377 107.287 1.00 59.09 88 LYS A C 1
ATOM 600 O O . LYS A 1 88 ? 62.509 20.497 107.646 1.00 50.98 88 LYS A O 1
ATOM 606 N N . PRO A 1 89 ? 64.377 21.700 108.014 1.00 59.99 89 PRO A N 1
ATOM 607 C CA . PRO A 1 89 ? 64.639 21.039 109.295 1.00 59.18 89 PRO A CA 1
ATOM 608 C C . PRO A 1 89 ? 63.864 21.649 110.454 1.00 58.94 89 PRO A C 1
ATOM 609 O O . PRO A 1 89 ? 63.496 22.827 110.456 1.00 62.09 89 PRO A O 1
ATOM 613 N N . SER A 1 90 ? 63.634 20.806 111.458 1.00 58.64 90 SER A N 1
ATOM 614 C CA . SER A 1 90 ? 63.004 21.180 112.718 1.00 58.55 90 SER A CA 1
ATOM 615 C C . SER A 1 90 ? 63.813 20.530 113.834 1.00 53.26 90 SER A C 1
ATOM 616 O O . SER A 1 90 ? 64.078 19.326 113.786 1.00 55.89 90 SER A O 1
ATOM 619 N N . GLU A 1 91 ? 64.245 21.319 114.808 1.00 54.95 91 GLU A N 1
ATOM 620 C CA . GLU A 1 91 ? 65.122 20.800 115.849 1.00 60.79 91 GLU A CA 1
ATOM 621 C C . GLU A 1 91 ? 64.322 20.031 116.893 1.00 62.91 91 GLU A C 1
ATOM 622 O O . GLU A 1 91 ? 63.280 20.501 117.358 1.00 66.13 91 GLU A O 1
ATOM 628 N N . LEU A 1 92 ? 64.818 18.858 117.272 1.00 60.51 92 LEU A N 1
ATOM 629 C CA . LEU A 1 92 ? 64.204 18.084 118.337 1.00 59.80 92 LEU A CA 1
ATOM 630 C C . LEU A 1 92 ? 64.789 18.510 119.683 1.00 65.19 92 LEU A C 1
ATOM 631 O O . LEU A 1 92 ? 65.713 19.322 119.761 1.00 63.59 92 LEU A O 1
ATOM 636 N N . SER A 1 93 ? 64.220 17.974 120.760 1.00 69.46 93 SER A N 1
ATOM 637 C CA . SER A 1 93 ? 64.601 18.443 122.089 1.00 68.07 93 SER A CA 1
ATOM 638 C C . SER A 1 93 ? 66.038 18.056 122.433 1.00 64.27 93 SER A C 1
ATOM 639 O O . SER A 1 93 ? 66.747 18.816 123.109 1.00 72.77 93 SER A O 1
ATOM 642 N N . ASP A 1 94 ? 66.485 16.886 121.983 1.00 55.64 94 ASP A N 1
ATOM 643 C CA . ASP A 1 94 ? 67.799 16.360 122.330 1.00 56.35 94 ASP A CA 1
ATOM 644 C C . ASP A 1 94 ? 68.889 16.788 121.354 1.00 64.11 94 ASP A C 1
ATOM 645 O O . ASP A 1 94 ? 69.983 16.219 121.380 1.00 67.82 94 ASP A O 1
ATOM 650 N N . GLY A 1 95 ? 68.612 17.755 120.484 1.00 67.30 95 GLY A N 1
ATOM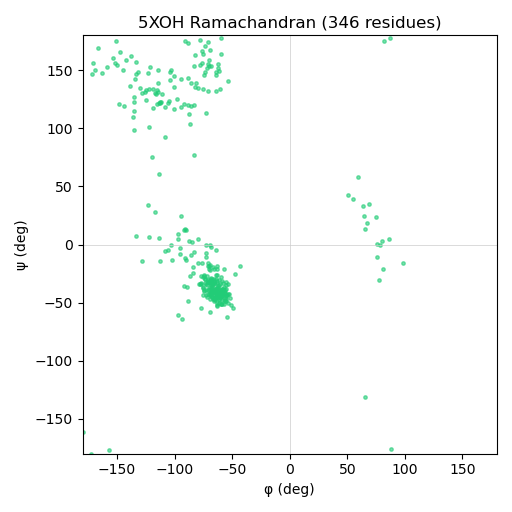 651 C CA . GLY A 1 95 ? 69.585 18.249 119.543 1.00 69.17 95 GLY A CA 1
ATOM 652 C C . GLY A 1 95 ? 69.486 17.670 118.143 1.00 67.01 95 GLY A C 1
ATOM 653 O O . GLY A 1 95 ? 70.080 18.237 117.218 1.00 66.87 95 GLY A O 1
ATOM 654 N N . GLU A 1 96 ? 68.776 16.556 117.963 1.00 62.36 96 GLU A N 1
ATOM 655 C CA . GLU A 1 96 ? 68.629 15.963 116.642 1.00 60.47 96 GLU A CA 1
ATOM 656 C C . GLU A 1 96 ? 67.624 16.759 115.811 1.00 56.43 96 GLU A C 1
ATOM 657 O O . GLU A 1 96 ? 66.877 17.598 116.325 1.00 53.91 96 GLU A O 1
ATOM 663 N N . VAL A 1 97 ? 67.604 16.488 114.505 1.00 48.65 97 VAL A N 1
ATOM 664 C CA . VAL A 1 97 ? 66.804 17.260 113.566 1.00 55.10 97 VAL A CA 1
ATOM 665 C C . VAL A 1 97 ? 65.758 16.362 112.926 1.00 55.05 97 VAL A C 1
ATOM 666 O O . VAL A 1 97 ? 66.074 15.271 112.432 1.00 54.67 97 VAL A O 1
ATOM 670 N N . GLU A 1 98 ? 64.514 16.826 112.945 1.00 55.64 98 GLU A N 1
ATOM 671 C CA . GLU A 1 98 ? 63.431 16.237 112.173 1.00 51.02 98 GLU A CA 1
ATOM 672 C C . GLU A 1 98 ? 63.312 16.993 110.852 1.00 51.49 98 GLU A C 1
ATOM 673 O O . GLU A 1 98 ? 63.495 18.214 110.802 1.00 55.91 98 GLU A O 1
ATOM 679 N N . TRP A 1 99 ? 63.020 16.273 109.777 1.00 42.90 99 TRP A N 1
ATOM 680 C CA . TRP A 1 99 ? 62.884 16.889 108.465 1.00 46.14 99 TRP A CA 1
ATOM 681 C C . TRP A 1 99 ? 61.409 16.964 108.105 1.00 43.09 99 TRP A C 1
ATOM 682 O O . TRP A 1 99 ? 60.704 15.952 108.138 1.00 48.00 99 TRP A O 1
ATOM 693 N N . LEU A 1 100 ? 60.931 18.173 107.825 1.00 48.88 100 LEU A N 1
ATOM 694 C CA . LEU A 1 100 ? 59.548 18.388 107.430 1.00 50.37 100 LEU A CA 1
ATOM 695 C C . LEU A 1 100 ? 59.468 18.640 105.933 1.00 49.72 100 LEU A C 1
ATOM 696 O O . LEU A 1 100 ? 60.372 19.223 105.338 1.00 48.33 100 LEU A O 1
ATOM 701 N N . TYR A 1 101 ? 58.361 18.215 105.336 1.00 48.96 101 TYR A N 1
ATOM 702 C CA . TYR A 1 101 ? 58.189 18.243 103.895 1.00 50.32 101 TYR A CA 1
ATOM 703 C C . TYR A 1 101 ? 56.978 19.093 103.555 1.00 46.71 101 TYR A C 1
ATOM 704 O O . TYR A 1 101 ? 56.064 19.237 104.368 1.00 44.54 101 TYR A O 1
ATOM 713 N N . CYS A 1 102 ? 56.993 19.684 102.363 1.00 40.35 102 CYS A N 1
ATOM 714 C CA . CYS A 1 102 ? 55.982 20.667 102.018 1.00 42.23 102 CYS A CA 1
ATOM 715 C C . CYS A 1 102 ? 55.668 20.613 100.529 1.00 43.91 102 CYS A C 1
ATOM 716 O O . CYS A 1 102 ? 56.404 20.030 99.722 1.00 47.25 102 CYS A O 1
ATOM 719 N N . TRP A 1 103 ? 54.557 21.263 100.192 1.00 44.18 103 TRP A N 1
ATOM 720 C CA . TRP A 1 103 ? 54.032 21.362 98.837 1.00 45.56 103 TRP A CA 1
ATOM 721 C C . TRP A 1 103 ? 55.010 22.081 97.909 1.00 50.60 103 TRP A C 1
ATOM 722 O O . TRP A 1 103 ? 55.831 22.895 98.348 1.00 45.43 103 TRP A O 1
ATOM 733 N N . THR A 1 104 ? 54.943 21.738 96.623 1.00 42.52 104 THR A N 1
ATOM 734 C CA . THR A 1 104 ? 55.556 22.496 95.538 1.00 41.69 104 THR A CA 1
ATOM 735 C C . THR A 1 104 ? 54.563 22.542 94.391 1.00 46.40 104 THR A C 1
ATOM 736 O O . THR A 1 104 ? 53.618 21.745 94.356 1.00 47.48 104 THR A O 1
ATOM 740 N N . PRO A 1 105 ? 54.732 23.470 93.439 1.00 47.55 105 PRO A N 1
ATOM 741 C CA . PRO A 1 105 ? 53.849 23.462 92.258 1.00 48.97 105 PRO A CA 1
ATOM 742 C C . PRO A 1 105 ? 53.842 22.135 91.519 1.00 48.88 105 PRO A C 1
ATOM 743 O O . PRO A 1 105 ? 52.804 21.752 90.963 1.00 43.59 105 PRO A O 1
ATOM 747 N N . VAL A 1 106 ? 54.965 21.409 91.519 1.00 41.72 106 VAL A N 1
ATOM 748 C CA . VAL A 1 106 ? 54.989 20.068 90.933 1.00 50.68 106 VAL A CA 1
ATOM 749 C C . VAL A 1 106 ? 53.981 19.176 91.638 1.00 51.47 106 VAL A C 1
ATOM 750 O O . VAL A 1 106 ? 53.189 18.468 91.000 1.00 51.60 106 VAL A O 1
ATOM 754 N N . CYS A 1 107 ? 53.999 19.205 92.973 1.00 49.71 107 CYS A N 1
ATOM 755 C CA . CYS A 1 107 ? 53.041 18.448 93.768 1.00 47.24 107 CYS A CA 1
ATOM 756 C C . CYS A 1 107 ? 51.614 18.766 93.357 1.00 51.05 107 CYS A C 1
ATOM 757 O O . CYS A 1 107 ? 50.755 17.876 93.360 1.00 47.45 107 CYS A O 1
ATOM 760 N N . LYS A 1 108 ? 51.353 20.017 92.958 1.00 49.65 108 LYS A N 1
ATOM 761 C CA . LYS A 1 108 ? 50.022 20.386 92.498 1.00 49.89 108 LYS A CA 1
ATOM 762 C C . LYS A 1 108 ? 49.616 19.585 91.261 1.00 49.63 108 LYS A C 1
ATOM 763 O O . LYS A 1 108 ? 48.501 19.059 91.187 1.00 47.88 108 LYS A O 1
ATOM 769 N N . PHE A 1 109 ? 50.510 19.477 90.277 1.00 47.20 109 PHE A N 1
ATOM 770 C CA . PHE A 1 109 ? 50.144 18.759 89.062 1.00 50.28 109 PHE A CA 1
ATOM 771 C C . PHE A 1 109 ? 50.006 17.262 89.293 1.00 46.84 109 PHE A C 1
ATOM 772 O O . PHE A 1 109 ? 49.311 16.588 88.525 1.00 45.55 109 PHE A O 1
ATOM 780 N N . LEU A 1 110 ? 50.618 16.731 90.348 1.00 48.89 110 LEU A N 1
ATOM 781 C CA . LEU A 1 110 ? 50.504 15.317 90.669 1.00 45.58 110 LEU A CA 1
ATOM 782 C C . LEU A 1 110 ? 49.448 15.032 91.728 1.00 48.00 110 LEU A C 1
ATOM 783 O O . LEU A 1 110 ? 49.378 13.905 92.224 1.00 48.61 110 LEU A O 1
ATOM 788 N N . SER A 1 111 ? 48.644 16.027 92.100 1.00 47.19 111 SER A N 1
ATOM 789 C CA . SER A 1 111 ? 47.528 15.854 93.019 1.00 54.79 111 SER A CA 1
ATOM 790 C C . SER A 1 111 ? 46.219 15.837 92.246 1.00 56.76 111 SER A C 1
ATOM 791 O O . SER A 1 111 ? 46.087 16.485 91.203 1.00 50.65 111 SER A O 1
ATOM 794 N N . ASN A 1 112 ? 45.244 15.108 92.794 1.00 54.69 112 ASN A N 1
ATOM 795 C CA . ASN A 1 112 ? 43.935 14.910 92.169 1.00 61.46 112 ASN A CA 1
ATOM 796 C C . ASN A 1 112 ? 43.048 16.104 92.505 1.00 65.30 112 ASN A C 1
ATOM 797 O O . ASN A 1 112 ? 42.164 16.043 93.360 1.00 70.03 112 ASN A O 1
ATOM 802 N N . ASN A 1 113 ? 43.291 17.213 91.809 1.00 64.63 113 ASN A N 1
ATOM 803 C CA . ASN A 1 113 ? 42.520 18.427 92.043 1.00 73.12 113 ASN A CA 1
ATOM 804 C C . ASN A 1 113 ? 41.035 18.193 91.775 1.00 80.30 113 ASN A C 1
ATOM 805 O O . ASN A 1 113 ? 40.661 17.609 90.751 1.00 81.58 113 ASN A O 1
ATOM 810 N N . GLU A 1 114 ? 40.189 18.662 92.704 1.00 81.89 114 GLU A N 1
ATOM 811 C CA . GLU A 1 114 ? 38.750 18.398 92.633 1.00 89.98 114 GLU A CA 1
ATOM 812 C C . GLU A 1 114 ? 38.180 18.673 91.247 1.00 89.33 114 GLU A C 1
ATOM 813 O O . GLU A 1 114 ? 37.155 18.093 90.866 1.00 83.64 114 GLU A O 1
ATOM 819 N N . ASP A 1 115 ? 38.833 19.550 90.482 1.00 92.38 115 ASP A N 1
ATOM 820 C CA . ASP A 1 115 ? 38.500 19.809 89.090 1.00 88.07 115 ASP A CA 1
ATOM 821 C C . ASP A 1 115 ? 38.815 18.622 88.186 1.00 82.72 115 ASP A C 1
ATOM 822 O O . ASP A 1 115 ? 38.518 18.678 86.987 1.00 78.40 115 ASP A O 1
ATOM 827 N N . GLY A 1 116 ? 39.385 17.545 88.735 1.00 78.53 116 GLY A N 1
ATOM 828 C CA . GLY A 1 116 ? 39.717 16.364 87.965 1.00 72.52 116 GLY A CA 1
ATOM 829 C C . GLY A 1 116 ? 40.978 16.489 87.149 1.00 70.00 116 GLY A C 1
ATOM 830 O O . GLY A 1 116 ? 41.344 15.538 86.444 1.00 76.64 116 GLY A O 1
ATOM 831 N N . ALA A 1 117 ? 41.630 17.629 87.211 1.00 63.16 117 ALA A N 1
ATOM 832 C CA . ALA A 1 117 ? 42.841 17.826 86.463 1.00 57.02 117 ALA A CA 1
ATOM 833 C C . ALA A 1 117 ? 44.042 17.372 87.276 1.00 56.24 117 ALA A C 1
ATOM 834 O O . ALA A 1 117 ? 44.323 17.906 88.323 1.00 46.71 117 ALA A O 1
ATOM 836 N N . SER A 1 118 ? 44.765 16.404 86.746 1.00 47.15 118 SER A N 1
ATOM 837 C CA . SER A 1 118 ? 45.914 15.838 87.434 1.00 43.30 118 SER A CA 1
ATOM 838 C C . SER A 1 118 ? 46.752 15.071 86.422 1.00 44.56 118 SER A C 1
ATOM 839 O O . SER A 1 118 ? 46.220 14.507 85.461 1.00 45.35 118 SER A O 1
ATOM 842 N N . ILE A 1 119 ? 48.072 15.076 86.651 1.00 39.85 119 ILE A N 1
ATOM 843 C CA . ILE A 1 119 ? 49.016 14.227 85.927 1.00 35.76 119 ILE A CA 1
ATOM 844 C C . ILE A 1 119 ? 49.212 12.882 86.628 1.00 40.21 119 ILE A C 1
ATOM 845 O O . ILE A 1 119 ? 49.753 11.942 86.028 1.00 40.68 119 ILE A O 1
ATOM 850 N N . ALA A 1 120 ? 48.766 12.753 87.874 1.00 37.54 120 ALA A N 1
ATOM 851 C CA . ALA A 1 120 ? 48.927 11.498 88.596 1.00 36.48 120 ALA A CA 1
ATOM 852 C C . ALA A 1 120 ? 48.286 10.291 87.907 1.00 45.93 120 ALA A C 1
ATOM 853 O O . ALA A 1 120 ? 48.894 9.207 87.948 1.00 41.55 120 ALA A O 1
ATOM 855 N N . PRO A 1 121 ? 47.104 10.383 87.276 1.00 41.49 121 PRO A N 1
ATOM 856 C CA . PRO A 1 121 ? 46.574 9.192 86.580 1.00 40.15 121 PRO A CA 1
ATOM 857 C C . PRO A 1 121 ? 47.456 8.733 85.432 1.00 38.36 121 PRO A C 1
ATOM 858 O O . PRO A 1 121 ? 47.456 7.546 85.089 1.00 38.09 121 PRO A O 1
ATOM 862 N N . LEU A 1 122 ? 48.223 9.648 84.840 1.00 40.92 122 LEU A N 1
ATOM 863 C CA . LEU A 1 122 ? 49.148 9.282 83.780 1.00 34.35 122 LEU A CA 1
ATOM 864 C C . LEU A 1 122 ? 50.241 8.367 84.308 1.00 42.87 122 LEU A C 1
ATOM 865 O O . LEU A 1 122 ? 50.614 7.389 83.648 1.00 38.05 122 LEU A O 1
ATOM 870 N N . LEU A 1 123 ? 50.785 8.696 85.487 1.00 42.51 123 LEU A N 1
ATOM 871 C CA . LEU A 1 123 ? 51.702 7.794 86.174 1.00 41.35 123 LEU A CA 1
ATOM 872 C C . LEU A 1 123 ? 51.040 6.449 86.453 1.00 41.54 123 LEU A C 1
ATOM 873 O O . LEU A 1 123 ? 51.677 5.394 86.334 1.00 43.18 123 LEU A O 1
ATOM 878 N N . LEU A 1 124 ? 49.762 6.453 86.819 1.00 43.37 124 LEU A N 1
ATOM 879 C CA . LEU A 1 124 ? 49.155 5.181 87.192 1.00 44.10 124 LEU A CA 1
ATOM 880 C C . LEU A 1 124 ? 48.911 4.271 85.985 1.00 42.64 124 LEU A C 1
ATOM 881 O O . LEU A 1 124 ? 48.997 3.047 86.119 1.00 40.52 124 LEU A O 1
ATOM 886 N N . VAL A 1 125 ? 48.588 4.815 84.805 1.00 35.53 125 VAL A N 1
ATOM 887 C CA . VAL A 1 125 ? 48.424 3.907 83.670 1.00 38.20 125 VAL A CA 1
ATOM 888 C C . VAL A 1 125 ? 49.771 3.284 83.294 1.00 39.64 125 VAL A C 1
ATOM 889 O O . VAL A 1 125 ? 49.858 2.078 83.038 1.00 38.26 125 VAL A O 1
ATOM 893 N N . HIS A 1 126 ? 50.858 4.057 83.333 1.00 39.10 126 HIS A N 1
ATOM 894 C CA . HIS A 1 126 ? 52.126 3.453 82.924 1.00 38.79 126 HIS A CA 1
ATOM 895 C C . HIS A 1 126 ? 52.667 2.484 83.964 1.00 42.32 126 HIS A C 1
ATOM 896 O O . HIS A 1 126 ? 53.311 1.507 83.595 1.00 38.38 126 HIS A O 1
ATOM 903 N N . GLN A 1 127 ? 52.381 2.690 85.248 1.00 45.68 127 GLN A N 1
ATOM 904 C CA . GLN A 1 127 ? 52.784 1.685 86.227 1.00 40.89 127 GLN A CA 1
ATOM 905 C C . GLN A 1 127 ? 51.798 0.541 86.338 1.00 38.57 127 GLN A C 1
ATOM 906 O O . GLN A 1 127 ? 52.077 -0.421 87.058 1.00 39.60 127 GLN A O 1
ATOM 912 N N . ASP A 1 128 ? 50.652 0.617 85.666 1.00 39.56 128 ASP A N 1
ATOM 913 C CA . ASP A 1 128 ? 49.682 -0.472 85.742 1.00 36.52 128 ASP A CA 1
ATOM 914 C C . ASP A 1 128 ? 50.298 -1.765 85.208 1.00 40.48 128 ASP A C 1
ATOM 915 O O . ASP A 1 128 ? 51.156 -1.750 84.319 1.00 42.74 128 ASP A O 1
ATOM 920 N N . GLN A 1 129 ? 49.846 -2.898 85.749 1.00 36.63 129 GLN A N 1
ATOM 921 C CA . GLN A 1 129 ? 50.488 -4.164 85.421 1.00 40.95 129 GLN A CA 1
ATOM 922 C C . GLN A 1 129 ? 50.230 -4.587 83.979 1.00 43.71 129 GLN A C 1
ATOM 923 O O . GLN A 1 129 ? 51.004 -5.380 83.439 1.00 46.86 129 GLN A O 1
ATOM 929 N N . VAL A 1 130 ? 49.176 -4.085 83.344 1.00 37.29 130 VAL A N 1
ATOM 930 C CA . VAL A 1 130 ? 48.898 -4.432 81.950 1.00 41.85 130 VAL A CA 1
ATOM 931 C C . VAL A 1 130 ? 49.952 -3.804 81.032 1.00 39.89 130 VAL A C 1
ATOM 932 O O . VAL A 1 130 ? 50.642 -4.558 80.333 1.00 37.91 130 VAL A O 1
ATOM 936 N N . PRO A 1 131 ? 50.160 -2.474 80.996 1.00 39.34 131 PRO A N 1
ATOM 937 C CA . PRO A 1 131 ? 51.235 -1.946 80.126 1.00 42.23 131 PRO A CA 1
ATOM 938 C C . PRO A 1 131 ? 52.635 -2.322 80.572 1.00 39.65 131 PRO A C 1
ATOM 939 O O . PRO A 1 131 ? 53.534 -2.421 79.727 1.00 40.00 131 PRO A O 1
ATOM 943 N N . MET A 1 132 ? 52.857 -2.505 81.875 1.00 34.71 132 MET A N 1
ATOM 944 C CA . MET A 1 132 ? 54.204 -2.787 82.362 1.00 36.36 132 MET A CA 1
ATOM 945 C C . MET A 1 132 ? 54.769 -4.058 81.729 1.00 42.80 132 MET A C 1
ATOM 946 O O . MET A 1 132 ? 55.978 -4.157 81.495 1.00 44.26 132 MET A O 1
ATOM 951 N N . LYS A 1 133 ? 53.911 -5.025 81.404 1.00 38.80 133 LYS A N 1
ATOM 952 C CA . LYS A 1 133 ? 54.411 -6.271 80.836 1.00 41.92 133 LYS A CA 1
ATOM 953 C C . LYS A 1 133 ? 54.929 -6.106 79.403 1.00 45.52 133 LYS A C 1
ATOM 954 O O . LYS A 1 133 ? 55.677 -6.967 78.931 1.00 42.83 133 LYS A O 1
ATOM 960 N N . SER A 1 134 ? 54.562 -5.029 78.693 1.00 42.23 134 SER A N 1
ATOM 961 C CA . SER A 1 134 ? 55.019 -4.911 77.310 1.00 40.65 134 SER A CA 1
ATOM 962 C C . SER A 1 134 ? 56.534 -4.755 77.232 1.00 45.01 134 SER A C 1
ATOM 963 O O . SER A 1 134 ? 57.157 -5.263 76.292 1.00 50.33 134 SER A O 1
ATOM 966 N N . TRP A 1 135 ? 57.143 -4.088 78.218 1.00 37.46 135 TRP A N 1
ATOM 967 C CA . TRP A 1 135 ? 58.587 -3.882 78.189 1.00 41.04 135 TRP A CA 1
ATOM 968 C C . TRP A 1 135 ? 59.358 -5.198 78.129 1.00 42.51 135 TRP A C 1
ATOM 969 O O . TRP A 1 135 ? 60.419 -5.265 77.502 1.00 42.57 135 TRP A O 1
ATOM 980 N N . TYR A 1 136 ? 58.833 -6.252 78.755 1.00 47.55 136 TYR A N 1
ATOM 981 C CA . TYR A 1 136 ? 59.478 -7.561 78.796 1.00 42.15 136 TYR A CA 1
ATOM 982 C C . TYR A 1 136 ? 59.423 -8.294 77.455 1.00 41.90 136 TYR A C 1
ATOM 983 O O . TYR A 1 136 ? 59.959 -9.401 77.343 1.00 41.91 136 TYR A O 1
ATOM 992 N N . HIS A 1 137 ? 58.805 -7.692 76.440 1.00 38.95 137 HIS A N 1
ATOM 993 C CA . HIS A 1 137 ? 58.777 -8.229 75.089 1.00 39.62 137 HIS A CA 1
ATOM 994 C C . HIS A 1 137 ? 59.370 -7.248 74.085 1.00 42.46 137 HIS A C 1
ATOM 995 O O . HIS A 1 137 ? 59.306 -7.501 72.870 1.00 42.04 137 HIS A O 1
ATOM 1002 N N . LEU A 1 138 ? 59.940 -6.132 74.563 1.00 38.93 138 LEU A N 1
ATOM 1003 C CA . LEU A 1 138 ? 60.531 -5.145 73.657 1.00 43.37 138 LEU A CA 1
ATOM 1004 C C . LEU A 1 138 ? 61.790 -5.683 72.986 1.00 38.49 138 LEU A C 1
ATOM 1005 O O . LEU A 1 138 ? 61.965 -5.532 71.770 1.00 41.27 138 LEU A O 1
ATOM 1010 N N . THR A 1 139 ? 62.694 -6.288 73.763 1.00 44.37 139 THR A N 1
ATOM 1011 C CA . THR A 1 139 ? 63.906 -6.856 73.171 1.00 38.93 139 THR A CA 1
ATOM 1012 C C . THR A 1 139 ? 63.555 -7.889 72.101 1.00 45.24 139 THR A C 1
ATOM 1013 O O . THR A 1 139 ? 64.193 -7.938 71.045 1.00 50.41 139 THR A O 1
ATOM 1017 N N . ASP A 1 140 ? 62.524 -8.705 72.347 1.00 40.43 140 ASP A N 1
ATOM 1018 C CA . ASP A 1 140 ? 62.050 -9.662 71.343 1.00 46.49 140 ASP A CA 1
ATOM 1019 C C . ASP A 1 140 ? 61.455 -8.958 70.131 1.00 46.51 140 ASP A C 1
ATOM 1020 O O . ASP A 1 140 ? 61.619 -9.416 68.996 1.00 48.43 140 ASP A O 1
ATOM 1025 N N . ALA A 1 141 ? 60.726 -7.869 70.357 1.00 41.04 141 ALA A N 1
ATOM 1026 C CA . ALA A 1 141 ? 60.138 -7.135 69.245 1.00 48.38 141 ALA A CA 1
ATOM 1027 C C . ALA A 1 141 ? 61.219 -6.604 68.303 1.00 50.79 141 ALA A C 1
ATOM 1028 O O . ALA A 1 141 ? 61.086 -6.698 67.077 1.00 54.42 141 ALA A O 1
ATOM 1030 N N . ILE A 1 142 ? 62.321 -6.090 68.856 1.00 41.61 142 ILE A N 1
ATOM 1031 C CA . ILE A 1 142 ? 63.423 -5.594 68.034 1.00 44.15 142 ILE A CA 1
ATOM 1032 C C . ILE A 1 142 ? 64.082 -6.723 67.242 1.00 46.44 142 ILE A C 1
ATOM 1033 O O . ILE A 1 142 ? 64.369 -6.575 66.049 1.00 45.49 142 ILE A O 1
ATOM 1038 N N . LEU A 1 143 ? 64.340 -7.859 67.881 1.00 41.57 143 LEU A N 1
ATOM 1039 C CA . LEU A 1 143 ? 65.030 -8.942 67.189 1.00 47.47 143 LEU A CA 1
ATOM 1040 C C . LEU A 1 143 ? 64.117 -9.729 66.258 1.00 53.22 143 LEU A C 1
ATOM 1041 O O . LEU A 1 143 ? 64.578 -10.216 65.221 1.00 54.61 143 LEU A O 1
ATOM 1046 N N . ASP A 1 144 ? 62.840 -9.892 66.606 1.00 53.26 144 ASP A N 1
ATOM 1047 C CA . ASP A 1 144 ? 61.954 -10.759 65.841 1.00 51.43 144 ASP A CA 1
ATOM 1048 C C . ASP A 1 144 ? 60.909 -10.021 65.016 1.00 50.93 144 ASP A C 1
ATOM 1049 O O . ASP A 1 144 ? 60.184 -10.672 64.262 1.00 57.16 144 ASP A O 1
ATOM 1054 N N . GLY A 1 145 ? 60.796 -8.700 65.135 1.00 45.61 145 GLY A N 1
ATOM 1055 C CA . GLY A 1 145 ? 59.680 -8.000 64.527 1.00 39.70 145 GLY A CA 1
ATOM 1056 C C . GLY A 1 145 ? 58.451 -8.097 65.411 1.00 44.58 145 GLY A C 1
ATOM 1057 O O . GLY A 1 145 ? 58.441 -8.762 66.444 1.00 50.12 145 GLY A O 1
ATOM 1058 N N . GLY A 1 146 ? 57.395 -7.413 64.997 1.00 47.92 146 GLY A N 1
ATOM 1059 C CA . GLY A 1 146 ? 56.195 -7.324 65.806 1.00 44.42 146 GLY A CA 1
ATOM 1060 C C . GLY A 1 146 ? 56.241 -6.163 66.784 1.00 45.50 146 GLY A C 1
ATOM 1061 O O . GLY A 1 146 ? 57.181 -5.365 66.808 1.00 41.10 146 GLY A O 1
ATOM 1062 N N . THR A 1 147 ? 55.198 -6.079 67.616 1.00 42.46 147 THR A N 1
ATOM 1063 C CA . THR A 1 147 ? 55.050 -5.010 68.597 1.00 42.56 147 THR A CA 1
ATOM 1064 C C . THR A 1 147 ? 55.031 -5.597 70.006 1.00 40.00 147 THR A C 1
ATOM 1065 O O . THR A 1 147 ? 54.324 -6.575 70.271 1.00 34.61 147 THR A O 1
ATOM 1069 N N . ALA A 1 148 ? 55.805 -4.987 70.909 1.00 39.70 148 ALA A N 1
ATOM 1070 C CA . ALA A 1 148 ? 55.956 -5.509 72.266 1.00 38.83 148 ALA A CA 1
ATOM 1071 C C . ALA A 1 148 ? 54.609 -5.795 72.938 1.00 42.89 148 ALA A C 1
ATOM 1072 O O . ALA A 1 148 ? 54.391 -6.894 73.466 1.00 41.02 148 ALA A O 1
ATOM 1074 N N . PHE A 1 149 ? 53.693 -4.816 72.946 1.00 36.96 149 PHE A N 1
ATOM 1075 C CA . PHE A 1 149 ? 52.393 -5.033 73.596 1.00 42.05 149 PHE A CA 1
ATOM 1076 C C . PHE A 1 149 ? 51.633 -6.211 72.982 1.00 42.66 149 PHE A C 1
ATOM 1077 O O . PHE A 1 149 ? 51.137 -7.085 73.704 1.00 43.97 149 PHE A O 1
ATOM 1085 N N . ASN A 1 150 ? 51.485 -6.225 71.649 1.00 39.78 150 ASN A N 1
ATOM 1086 C CA . ASN A 1 150 ? 50.757 -7.317 70.992 1.00 43.83 150 ASN A CA 1
ATOM 1087 C C . ASN A 1 150 ? 51.426 -8.668 71.221 1.00 48.78 150 ASN A C 1
ATOM 1088 O O . ASN A 1 150 ? 50.747 -9.704 71.238 1.00 48.49 150 ASN A O 1
ATOM 1093 N N . LYS A 1 151 ? 52.752 -8.690 71.377 1.00 44.54 151 LYS A N 1
ATOM 1094 C CA . LYS A 1 151 ? 53.405 -9.953 71.699 1.00 49.36 151 LYS A CA 1
ATOM 1095 C C . LYS A 1 151 ? 53.090 -10.392 73.126 1.00 47.26 151 LYS A C 1
ATOM 1096 O O . LYS A 1 151 ? 53.031 -11.596 73.401 1.00 46.96 151 LYS A O 1
ATOM 1102 N N . ALA A 1 152 ? 52.863 -9.447 74.045 1.00 45.56 152 ALA A N 1
ATOM 1103 C CA . ALA A 1 152 ? 52.439 -9.840 75.388 1.00 46.27 152 ALA A CA 1
ATOM 1104 C C . ALA A 1 152 ? 51.010 -10.373 75.413 1.00 45.68 152 ALA A C 1
ATOM 1105 O O . ALA A 1 152 ? 50.687 -11.225 76.249 1.00 42.70 152 ALA A O 1
ATOM 1107 N N . TYR A 1 153 ? 50.130 -9.873 74.540 1.00 46.86 153 TYR A N 1
ATOM 1108 C CA . TYR A 1 153 ? 48.698 -10.101 74.719 1.00 42.89 153 TYR A CA 1
ATOM 1109 C C . TYR A 1 153 ? 47.974 -10.664 73.505 1.00 46.84 153 TYR A C 1
ATOM 1110 O O . TYR A 1 153 ? 46.842 -11.135 73.665 1.00 48.45 153 TYR A O 1
ATOM 1119 N N . GLY A 1 154 ? 48.572 -10.638 72.310 1.00 43.11 154 GLY A N 1
ATOM 1120 C CA . GLY A 1 154 ? 47.883 -11.140 71.131 1.00 45.92 154 GLY A CA 1
ATOM 1121 C C . GLY A 1 154 ? 46.801 -10.228 70.602 1.00 48.72 154 GLY A C 1
ATOM 1122 O O . GLY A 1 154 ? 45.885 -10.690 69.916 1.00 51.86 154 GLY A O 1
ATOM 1123 N N . MET A 1 155 ? 46.886 -8.937 70.896 1.00 49.71 155 MET A N 1
ATOM 1124 C CA . MET A 1 155 ? 45.893 -7.942 70.508 1.00 45.42 155 MET A CA 1
ATOM 1125 C C . MET A 1 155 ? 46.501 -6.594 70.858 1.00 47.73 155 MET A C 1
ATOM 1126 O O . MET A 1 155 ? 47.388 -6.512 71.714 1.00 48.43 155 MET A O 1
ATOM 1131 N N . ASN A 1 156 ? 46.037 -5.543 70.183 1.00 48.51 156 ASN A N 1
ATOM 1132 C CA . ASN A 1 156 ? 46.595 -4.230 70.455 1.00 49.69 156 ASN A CA 1
ATOM 1133 C C . ASN A 1 156 ? 45.999 -3.662 71.746 1.00 46.63 156 ASN A C 1
ATOM 1134 O O . ASN A 1 156 ? 45.121 -4.259 72.372 1.00 41.90 156 ASN A O 1
ATOM 1139 N N . ILE A 1 157 ? 46.496 -2.491 72.156 1.00 42.99 157 ILE A N 1
ATOM 1140 C CA . ILE A 1 157 ? 46.133 -1.944 73.458 1.00 43.94 157 ILE A CA 1
ATOM 1141 C C . ILE A 1 157 ? 44.676 -1.496 73.484 1.00 42.67 157 ILE A C 1
ATOM 1142 O O . ILE A 1 157 ? 44.011 -1.574 74.530 1.00 37.97 157 ILE A O 1
ATOM 1147 N N . PHE A 1 158 ? 44.150 -1.032 72.350 1.00 40.18 158 PHE A N 1
ATOM 1148 C CA . PHE A 1 158 ? 42.758 -0.590 72.323 1.00 42.05 158 PHE A CA 1
ATOM 1149 C C . PHE A 1 158 ? 41.809 -1.779 72.385 1.00 41.98 158 PHE A C 1
ATOM 1150 O O . PHE A 1 158 ? 40.767 -1.720 73.049 1.00 46.87 158 PHE A O 1
ATOM 1158 N N . ASP A 1 159 ? 42.152 -2.866 71.696 1.00 42.85 159 ASP A N 1
ATOM 1159 C CA . ASP A 1 159 ? 41.389 -4.099 71.831 1.00 41.48 159 ASP A CA 1
ATOM 1160 C C . ASP A 1 159 ? 41.415 -4.609 73.266 1.00 42.61 159 ASP A C 1
ATOM 1161 O O . ASP A 1 159 ? 40.398 -5.092 73.778 1.00 43.01 159 ASP A O 1
ATOM 1166 N N . TYR A 1 160 ? 42.573 -4.528 73.930 1.00 40.59 160 TYR A N 1
ATOM 1167 C CA . TYR A 1 160 ? 42.635 -4.950 75.323 1.00 38.67 160 TYR A CA 1
ATOM 1168 C C . TYR A 1 160 ? 41.695 -4.115 76.189 1.00 41.72 160 TYR A C 1
ATOM 1169 O O . TYR A 1 160 ? 40.959 -4.654 77.025 1.00 44.22 160 TYR A O 1
ATOM 1178 N N . ALA A 1 161 ? 41.706 -2.793 75.999 1.00 44.05 161 ALA A N 1
ATOM 1179 C CA . ALA A 1 161 ? 40.844 -1.916 76.789 1.00 46.55 161 ALA A CA 1
ATOM 1180 C C . ALA A 1 161 ? 39.373 -2.295 76.632 1.00 45.46 161 ALA A C 1
ATOM 1181 O O . ALA A 1 161 ? 38.601 -2.239 77.598 1.00 42.12 161 ALA A O 1
ATOM 1183 N N . SER A 1 162 ? 38.965 -2.680 75.420 1.00 45.16 162 SER A N 1
ATOM 1184 C CA . SER A 1 162 ? 37.574 -3.055 75.178 1.00 43.34 162 SER A CA 1
ATOM 1185 C C . SER A 1 162 ? 37.199 -4.361 75.866 1.00 40.61 162 SER A C 1
ATOM 1186 O O . SER A 1 162 ? 36.011 -4.639 76.024 1.00 46.44 162 SER A O 1
ATOM 1189 N N . GLN A 1 163 ? 38.179 -5.163 76.277 1.00 43.28 163 GLN A N 1
ATOM 1190 C CA . GLN A 1 163 ? 37.933 -6.432 76.945 1.00 44.95 163 GLN A CA 1
ATOM 1191 C C . GLN A 1 163 ? 38.212 -6.372 78.439 1.00 46.15 163 GLN A C 1
ATOM 1192 O O . GLN A 1 163 ? 37.976 -7.359 79.137 1.00 54.56 163 GLN A O 1
ATOM 1198 N N . ASP A 1 164 ? 38.722 -5.256 78.953 1.00 42.23 164 ASP A N 1
ATOM 1199 C CA . ASP A 1 164 ? 39.073 -5.143 80.369 1.00 41.16 164 ASP A CA 1
ATOM 1200 C C . ASP A 1 164 ? 38.554 -3.806 80.868 1.00 52.38 164 ASP A C 1
ATOM 1201 O O . ASP A 1 164 ? 39.223 -2.770 80.691 1.00 49.95 164 ASP A O 1
ATOM 1206 N N . PRO A 1 165 ? 37.388 -3.795 81.527 1.00 55.81 165 PRO A N 1
ATOM 1207 C CA . PRO A 1 165 ? 36.775 -2.517 81.910 1.00 45.99 165 PRO A CA 1
ATOM 1208 C C . PRO A 1 165 ? 37.595 -1.764 82.928 1.00 51.86 165 PRO A C 1
ATOM 1209 O O . PRO A 1 165 ? 37.588 -0.528 82.927 1.00 54.81 165 PRO A O 1
ATOM 1213 N N . GLN A 1 166 ? 38.296 -2.480 83.801 1.00 47.11 166 GLN A N 1
ATOM 1214 C CA . GLN A 1 166 ? 39.153 -1.825 84.776 1.00 50.38 166 GLN A CA 1
ATOM 1215 C C . GLN A 1 166 ? 40.263 -1.053 84.081 1.00 45.62 166 GLN A C 1
ATOM 1216 O O . GLN A 1 166 ? 40.468 0.138 84.346 1.00 41.52 166 GLN A O 1
ATOM 1222 N N . PHE A 1 167 ? 40.988 -1.722 83.180 1.00 42.44 167 PHE A N 1
ATOM 1223 C CA . PHE A 1 167 ? 42.037 -1.041 82.433 1.00 47.65 167 PHE A CA 1
ATOM 1224 C C . PHE A 1 167 ? 41.471 0.066 81.550 1.00 44.88 167 PHE A C 1
ATOM 1225 O O . PHE A 1 167 ? 42.125 1.094 81.355 1.00 44.35 167 PHE A O 1
ATOM 1233 N N . ASN A 1 168 ? 40.257 -0.112 81.027 1.00 45.72 168 ASN A N 1
ATOM 1234 C CA . ASN A 1 168 ? 39.627 0.958 80.264 1.00 43.81 168 ASN A CA 1
ATOM 1235 C C . ASN A 1 168 ? 39.520 2.230 81.103 1.00 48.23 168 ASN A C 1
ATOM 1236 O O . ASN A 1 168 ? 39.941 3.313 80.671 1.00 43.55 168 ASN A O 1
ATOM 1241 N N . LYS A 1 169 ? 38.976 2.113 82.318 1.00 40.37 169 LYS A N 1
ATOM 1242 C CA . LYS A 1 169 ? 38.827 3.289 83.168 1.00 41.80 169 LYS A CA 1
ATOM 1243 C C . LYS A 1 169 ? 40.186 3.878 83.528 1.00 41.94 169 LYS A C 1
ATOM 1244 O O . LYS A 1 169 ? 40.355 5.105 83.547 1.00 43.72 169 LYS A O 1
ATOM 1250 N N . VAL A 1 170 ? 41.174 3.022 83.797 1.00 40.51 170 VAL A N 1
ATOM 1251 C CA . VAL A 1 170 ? 42.504 3.524 84.141 1.00 43.76 170 VAL A CA 1
ATOM 1252 C C . VAL A 1 170 ? 43.087 4.301 82.969 1.00 44.15 170 VAL A C 1
ATOM 1253 O O . VAL A 1 170 ? 43.588 5.425 83.129 1.00 38.71 170 VAL A O 1
ATOM 1257 N N . PHE A 1 171 ? 42.966 3.739 81.763 1.00 39.04 171 PHE A N 1
ATOM 1258 C CA . PHE A 1 171 ? 43.494 4.409 80.580 1.00 40.89 171 PHE A CA 1
ATOM 1259 C C . PHE A 1 171 ? 42.792 5.742 80.331 1.00 40.47 171 PHE A C 1
ATOM 1260 O O . PHE A 1 171 ? 43.441 6.783 80.186 1.00 43.69 171 PHE A O 1
ATOM 1268 N N . ASN A 1 172 ? 41.464 5.725 80.266 1.00 33.84 172 ASN A N 1
ATOM 1269 C CA . ASN A 1 172 ? 40.722 6.942 79.945 1.00 42.08 172 ASN A CA 1
ATOM 1270 C C . ASN A 1 172 ? 40.933 8.029 80.994 1.00 45.27 172 ASN A C 1
ATOM 1271 O O . ASN A 1 172 ? 41.001 9.220 80.652 1.00 43.12 172 ASN A O 1
ATOM 1276 N N . ARG A 1 173 ? 41.052 7.645 82.274 1.00 38.40 173 ARG A N 1
ATOM 1277 C CA . ARG A 1 173 ? 41.273 8.648 83.312 1.00 44.40 173 ARG A CA 1
ATOM 1278 C C . ARG A 1 173 ? 42.640 9.321 83.175 1.00 40.74 173 ARG A C 1
ATOM 1279 O O . ARG A 1 173 ? 42.777 10.514 83.471 1.00 42.76 173 ARG A O 1
ATOM 1287 N N . SER A 1 174 ? 43.662 8.594 82.721 1.00 40.47 174 SER A N 1
ATOM 1288 C CA . SER A 1 174 ? 44.959 9.238 82.536 1.00 42.33 174 SER A CA 1
ATOM 1289 C C . SER A 1 174 ? 44.912 10.264 81.401 1.00 48.57 174 SER A C 1
ATOM 1290 O O . SER A 1 174 ? 45.496 11.350 81.505 1.00 45.39 174 SER A O 1
ATOM 1293 N N . MET A 1 175 ? 44.222 9.944 80.310 1.00 42.38 175 MET A N 1
ATOM 1294 C CA . MET A 1 175 ? 44.110 10.914 79.231 1.00 43.38 175 MET A CA 1
ATOM 1295 C C . MET A 1 175 ? 43.263 12.106 79.663 1.00 45.30 175 MET A C 1
ATOM 1296 O O . MET A 1 175 ? 43.637 13.267 79.431 1.00 41.62 175 MET A O 1
ATOM 1301 N N . ALA A 1 176 ? 42.145 11.847 80.339 1.00 39.05 176 ALA A N 1
ATOM 1302 C CA . ALA A 1 176 ? 41.269 12.939 80.749 1.00 42.29 176 ALA A CA 1
ATOM 1303 C C . ALA A 1 176 ? 41.976 13.898 81.710 1.00 47.76 176 ALA A C 1
ATOM 1304 O O . ALA A 1 176 ? 41.878 15.124 81.558 1.00 40.35 176 ALA A O 1
ATOM 1306 N N . GLY A 1 177 ? 42.719 13.362 82.685 1.00 47.48 177 GLY A N 1
ATOM 1307 C CA . GLY A 1 177 ? 43.449 14.229 83.598 1.00 44.55 177 GLY A CA 1
ATOM 1308 C C . GLY A 1 177 ? 44.443 15.129 82.887 1.00 47.84 177 GLY A C 1
ATOM 1309 O O . GLY A 1 177 ? 44.520 16.331 83.167 1.00 46.71 177 GLY A O 1
ATOM 1310 N N . HIS A 1 178 ? 45.203 14.566 81.938 1.00 45.90 178 HIS A N 1
ATOM 1311 C CA . HIS A 1 178 ? 46.201 15.357 81.222 1.00 46.74 178 HIS A CA 1
ATOM 1312 C C . HIS A 1 178 ? 45.551 16.440 80.365 1.00 48.77 178 HIS A C 1
ATOM 1313 O O . HIS A 1 178 ? 45.985 17.600 80.372 1.00 54.00 178 HIS A O 1
ATOM 1320 N N . SER A 1 179 ? 44.521 16.090 79.599 1.00 42.94 179 SER A N 1
ATOM 1321 C CA . SER A 1 179 ? 44.032 17.093 78.659 1.00 49.79 179 SER A CA 1
ATOM 1322 C C . SER A 1 179 ? 43.132 18.128 79.325 1.00 51.15 179 SER A C 1
ATOM 1323 O O . SER A 1 179 ? 42.935 19.209 78.757 1.00 51.47 179 SER A O 1
ATOM 1326 N N . THR A 1 180 ? 42.625 17.861 80.533 1.00 54.30 180 THR A N 1
ATOM 1327 C CA . THR A 1 180 ? 41.977 18.936 81.284 1.00 60.29 180 THR A CA 1
ATOM 1328 C C . THR A 1 180 ? 42.994 20.012 81.652 1.00 55.23 180 THR A C 1
ATOM 1329 O O . THR A 1 180 ? 42.753 21.208 81.448 1.00 50.84 180 THR A O 1
ATOM 1333 N N . ILE A 1 181 ? 44.149 19.596 82.165 1.00 53.59 181 ILE A N 1
ATOM 1334 C CA . ILE A 1 181 ? 45.220 20.537 82.484 1.00 49.63 181 ILE A CA 1
ATOM 1335 C C . ILE A 1 181 ? 45.690 21.261 81.230 1.00 49.61 181 ILE A C 1
ATOM 1336 O O . ILE A 1 181 ? 45.855 22.484 81.224 1.00 48.83 181 ILE A O 1
ATOM 1341 N N . THR A 1 182 ? 45.937 20.511 80.151 1.00 51.68 182 THR A N 1
ATOM 1342 C CA . THR A 1 182 ? 46.590 21.094 78.982 1.00 52.75 182 THR A CA 1
ATOM 1343 C C . THR A 1 182 ? 45.663 22.039 78.228 1.00 52.25 182 THR A C 1
ATOM 1344 O O . THR A 1 182 ? 46.076 23.136 77.836 1.00 52.69 182 THR A O 1
ATOM 1348 N N . MET A 1 183 ? 44.404 21.634 78.005 1.00 52.09 183 MET A N 1
ATOM 1349 C CA . MET A 1 183 ? 43.488 22.514 77.279 1.00 54.06 183 MET A CA 1
ATOM 1350 C C . MET A 1 183 ? 43.127 23.754 78.088 1.00 60.14 183 MET A C 1
ATOM 1351 O O . MET A 1 183 ? 42.829 24.800 77.502 1.00 58.33 183 MET A O 1
ATOM 1356 N N . LYS A 1 184 ? 43.133 23.658 79.423 1.00 62.00 184 LYS A N 1
ATOM 1357 C CA . LYS A 1 184 ? 42.894 24.841 80.248 1.00 66.29 184 LYS A CA 1
ATOM 1358 C C . LYS A 1 184 ? 43.966 25.901 80.013 1.00 64.40 184 LYS A C 1
ATOM 1359 O O . LYS A 1 184 ? 43.654 27.089 79.879 1.00 61.28 184 LYS A O 1
ATOM 1365 N N . LYS A 1 185 ? 45.238 25.494 79.939 1.00 61.35 185 LYS A N 1
ATOM 1366 C CA . LYS A 1 185 ? 46.283 26.464 79.632 1.00 65.45 185 LYS A CA 1
ATOM 1367 C C . LYS A 1 185 ? 46.319 26.826 78.148 1.00 68.78 185 LYS A C 1
ATOM 1368 O O . LYS A 1 185 ? 46.632 27.973 77.803 1.00 73.96 185 LYS A O 1
ATOM 1374 N N . ILE A 1 186 ? 46.012 25.875 77.262 1.00 59.34 186 ILE A N 1
ATOM 1375 C CA . ILE A 1 186 ? 45.915 26.188 75.840 1.00 56.35 186 ILE A CA 1
ATOM 1376 C C . ILE A 1 186 ? 44.912 27.307 75.617 1.00 61.52 186 ILE A C 1
ATOM 1377 O O . ILE A 1 186 ? 45.138 28.222 74.815 1.00 65.16 186 ILE A O 1
ATOM 1382 N N . LEU A 1 187 ? 43.790 27.253 76.324 1.00 56.93 187 LEU A N 1
ATOM 1383 C CA . LEU A 1 187 ? 42.698 28.153 76.023 1.00 58.16 187 LEU A CA 1
ATOM 1384 C C . LEU A 1 187 ? 42.980 29.580 76.461 1.00 71.04 187 LEU A C 1
ATOM 1385 O O . LEU A 1 187 ? 42.236 30.487 76.074 1.00 74.56 187 LEU A O 1
ATOM 1390 N N . GLU A 1 188 ? 44.042 29.808 77.234 1.00 72.17 188 GLU A N 1
ATOM 1391 C CA . GLU A 1 188 ? 44.451 31.172 77.533 1.00 73.29 188 GLU A CA 1
ATOM 1392 C C . GLU A 1 188 ? 45.168 31.829 76.361 1.00 74.29 188 GLU A C 1
ATOM 1393 O O . GLU A 1 188 ? 45.280 33.061 76.334 1.00 74.42 188 GLU A O 1
ATOM 1399 N N . THR A 1 189 ? 45.624 31.050 75.371 1.00 72.08 189 THR A N 1
ATOM 1400 C CA . THR A 1 189 ? 46.418 31.615 74.286 1.00 77.80 189 THR A CA 1
ATOM 1401 C C . THR A 1 189 ? 46.002 31.168 72.882 1.00 82.16 189 THR A C 1
ATOM 1402 O O . THR A 1 189 ? 46.695 31.510 71.917 1.00 84.29 189 THR A O 1
ATOM 1406 N N . TYR A 1 190 ? 44.892 30.451 72.716 1.00 84.63 190 TYR A N 1
ATOM 1407 C CA . TYR A 1 190 ? 44.492 29.971 71.395 1.00 80.52 190 TYR A CA 1
ATOM 1408 C C . TYR A 1 190 ? 43.206 30.652 70.941 1.00 77.02 190 TYR A C 1
ATOM 1409 O O . TYR A 1 190 ? 42.180 30.552 71.616 1.00 81.13 190 TYR A O 1
ATOM 1418 N N . ASN A 1 191 ? 43.268 31.328 69.785 1.00 75.76 191 ASN A N 1
ATOM 1419 C CA . ASN A 1 191 ? 42.066 31.878 69.158 1.00 81.58 191 ASN A CA 1
ATOM 1420 C C . ASN A 1 191 ? 41.242 30.790 68.487 1.00 77.93 191 ASN A C 1
ATOM 1421 O O . ASN A 1 191 ? 40.006 30.841 68.503 1.00 77.81 191 ASN A O 1
ATOM 1426 N N . GLY A 1 192 ? 41.916 29.802 67.892 1.00 74.46 192 GLY A N 1
ATOM 1427 C CA . GLY A 1 192 ? 41.389 28.949 66.836 1.00 67.73 192 GLY A CA 1
ATOM 1428 C C . GLY A 1 192 ? 39.985 28.375 66.907 1.00 67.70 192 GLY A C 1
ATOM 1429 O O . GLY A 1 192 ? 39.465 27.944 65.872 1.00 73.33 192 GLY A O 1
ATOM 1430 N N . PHE A 1 193 ? 39.359 28.337 68.087 1.00 64.87 193 PHE A N 1
ATOM 1431 C CA . PHE A 1 193 ? 37.980 27.870 68.195 1.00 71.15 193 PHE A CA 1
ATOM 1432 C C . PHE A 1 193 ? 36.951 28.993 68.166 1.00 76.15 193 PHE A C 1
ATOM 1433 O O . PHE A 1 193 ? 35.752 28.699 68.099 1.00 76.10 193 PHE A O 1
ATOM 1441 N N . GLU A 1 194 ? 37.384 30.256 68.219 1.00 78.43 194 GLU A N 1
ATOM 1442 C CA . GLU A 1 194 ? 36.455 31.358 68.467 1.00 83.25 194 GLU A CA 1
ATOM 1443 C C . GLU A 1 194 ? 35.323 31.384 67.452 1.00 82.40 194 GLU A C 1
ATOM 1444 O O . GLU A 1 194 ? 34.152 31.538 67.819 1.00 88.86 194 GLU A O 1
ATOM 1450 N N . GLY A 1 195 ? 35.646 31.236 66.172 1.00 82.56 195 GLY A N 1
ATOM 1451 C CA . GLY A 1 195 ? 34.648 31.499 65.150 1.00 92.17 195 GLY A CA 1
ATOM 1452 C C . GLY A 1 195 ? 34.201 30.294 64.350 1.00 94.57 195 GLY A C 1
ATOM 1453 O O . GLY A 1 195 ? 34.360 30.266 63.127 1.00 95.58 195 GLY A O 1
ATOM 1454 N N . LEU A 1 196 ? 33.626 29.296 65.015 1.00 93.44 196 LEU A N 1
ATOM 1455 C CA . LEU A 1 196 ? 33.182 28.109 64.303 1.00 85.31 196 LEU A CA 1
ATOM 1456 C C . LEU A 1 196 ? 31.988 27.491 65.019 1.00 73.27 196 LEU A C 1
ATOM 1457 O O . LEU A 1 196 ? 31.817 27.647 66.232 1.00 74.32 196 LEU A O 1
ATOM 14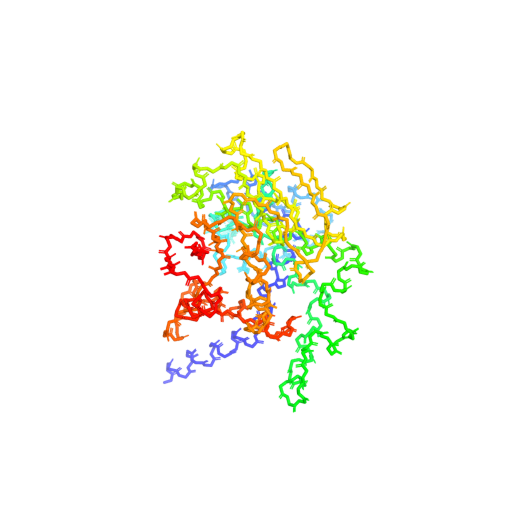62 N N . LYS A 1 197 ? 31.180 26.762 64.247 1.00 62.78 197 LYS A N 1
ATOM 1463 C CA . LYS A 1 197 ? 29.880 26.304 64.717 1.00 62.16 197 LYS A CA 1
ATOM 1464 C C . LYS A 1 197 ? 29.963 25.017 65.531 1.00 64.65 197 LYS A C 1
ATOM 1465 O O . LYS A 1 197 ? 29.080 24.757 66.359 1.00 62.67 197 LYS A O 1
ATOM 1471 N N . SER A 1 198 ? 30.999 24.207 65.318 1.00 68.16 198 SER A N 1
ATOM 1472 C CA . SER A 1 198 ? 31.043 22.861 65.877 1.00 63.87 198 SER A CA 1
ATOM 1473 C C . SER A 1 198 ? 32.439 22.300 65.698 1.00 57.98 198 SER A C 1
ATOM 1474 O O . SER A 1 198 ? 33.126 22.634 64.733 1.00 61.56 198 SER A O 1
ATOM 1477 N N . ILE A 1 199 ? 32.835 21.425 66.621 1.00 55.58 199 ILE A N 1
ATOM 1478 C CA . ILE A 1 199 ? 34.122 20.737 66.571 1.00 51.74 199 ILE A CA 1
ATOM 1479 C C . ILE A 1 199 ? 33.894 19.250 66.774 1.00 50.29 199 ILE A C 1
ATOM 1480 O O . ILE A 1 199 ? 33.165 18.843 67.684 1.00 54.82 199 ILE A O 1
ATOM 1485 N N . VAL A 1 200 ? 34.536 18.437 65.949 1.00 53.54 200 VAL A N 1
ATOM 1486 C CA . VAL A 1 200 ? 34.603 17.005 66.186 1.00 50.34 200 VAL A CA 1
ATOM 1487 C C . VAL A 1 200 ? 35.963 16.694 66.784 1.00 54.15 200 VAL A C 1
ATOM 1488 O O . VAL A 1 200 ? 36.993 16.892 66.130 1.00 54.97 200 VAL A O 1
ATOM 1492 N N . ASP A 1 201 ? 35.963 16.202 68.025 1.00 52.68 201 ASP A N 1
ATOM 1493 C CA . ASP A 1 201 ? 37.159 15.664 68.668 1.00 46.26 201 ASP A CA 1
ATOM 1494 C C . ASP A 1 201 ? 37.281 14.193 68.287 1.00 46.78 201 ASP A C 1
ATOM 1495 O O . ASP A 1 201 ? 36.570 13.338 68.823 1.00 44.83 201 ASP A O 1
ATOM 1500 N N . VAL A 1 202 ? 38.190 13.891 67.362 1.00 48.01 202 VAL A N 1
ATOM 1501 C CA . VAL A 1 202 ? 38.374 12.523 66.889 1.00 45.96 202 VAL A CA 1
ATOM 1502 C C . VAL A 1 202 ? 39.283 11.769 67.855 1.00 48.22 202 VAL A C 1
ATOM 1503 O O . VAL A 1 202 ? 40.440 12.155 68.062 1.00 51.18 202 VAL A O 1
ATOM 1507 N N . GLY A 1 203 ? 38.769 10.682 68.430 1.00 43.17 203 GLY A N 1
ATOM 1508 C CA . GLY A 1 203 ? 39.490 10.024 69.507 1.00 40.69 203 GLY A CA 1
ATOM 1509 C C . GLY A 1 203 ? 39.529 10.871 70.762 1.00 47.87 203 GLY A C 1
ATOM 1510 O O . GLY A 1 203 ? 40.532 10.852 71.493 1.00 41.98 203 GLY A O 1
ATOM 1511 N N . GLY A 1 204 ? 38.450 11.621 71.030 1.00 47.87 204 GLY A N 1
ATOM 1512 C CA . GLY A 1 204 ? 38.376 12.508 72.177 1.00 46.21 204 GLY A CA 1
ATOM 1513 C C . GLY A 1 204 ? 38.304 11.823 73.525 1.00 50.81 204 GLY A C 1
ATOM 1514 O O . GLY A 1 204 ? 38.251 12.516 74.547 1.00 49.44 204 GLY A O 1
ATOM 1515 N N . GLY A 1 205 ? 38.307 10.494 73.563 1.00 43.47 205 GLY A N 1
ATOM 1516 C CA . GLY A 1 205 ? 38.330 9.817 74.848 1.00 44.78 205 GLY A CA 1
ATOM 1517 C C . GLY A 1 205 ? 37.052 10.097 75.619 1.00 53.42 205 GLY A C 1
ATOM 1518 O O . GLY A 1 205 ? 35.937 9.985 75.090 1.00 49.20 205 GLY A O 1
ATOM 1519 N N . SER A 1 206 ? 37.211 10.486 76.887 1.00 48.79 206 SER A N 1
ATOM 1520 C CA . SER A 1 206 ? 36.090 10.746 77.786 1.00 47.65 206 SER A CA 1
ATOM 1521 C C . SER A 1 206 ? 35.443 12.115 77.579 1.00 47.91 206 SER A C 1
ATOM 1522 O O . SER A 1 206 ? 34.535 12.463 78.338 1.00 58.56 206 SER A O 1
ATOM 1525 N N . GLY A 1 207 ? 35.864 12.897 76.583 1.00 53.51 207 GLY A N 1
ATOM 1526 C CA . GLY A 1 207 ? 35.272 14.200 76.333 1.00 52.57 207 GLY A CA 1
ATOM 1527 C C . GLY A 1 207 ? 35.852 15.353 77.132 1.00 48.31 207 GLY A C 1
ATOM 1528 O O . GLY A 1 207 ? 35.348 16.472 77.021 1.00 53.49 207 GLY A O 1
ATOM 1529 N N . ALA A 1 208 ? 36.902 15.123 77.918 1.00 51.16 208 ALA A N 1
ATOM 1530 C CA . ALA A 1 208 ? 37.436 16.173 78.787 1.00 55.20 208 ALA A CA 1
ATOM 1531 C C . ALA A 1 208 ? 37.871 17.405 77.995 1.00 50.36 208 ALA A C 1
ATOM 1532 O O . ALA A 1 208 ? 37.626 18.538 78.423 1.00 50.52 208 ALA A O 1
ATOM 1534 N N . THR A 1 209 ? 38.527 17.199 76.844 1.00 50.79 209 THR A N 1
ATOM 1535 C CA . THR A 1 209 ? 39.001 18.312 76.019 1.00 49.69 209 THR A CA 1
ATOM 1536 C C . THR A 1 209 ? 37.843 19.174 75.535 1.00 57.32 209 THR A C 1
ATOM 1537 O O . THR A 1 209 ? 37.916 20.409 75.586 1.00 58.02 209 THR A O 1
ATOM 1541 N N . LEU A 1 210 ? 36.768 18.541 75.055 1.00 55.48 210 LEU A N 1
ATOM 1542 C CA . LEU A 1 210 ? 35.610 19.309 74.613 1.00 57.41 210 LEU A CA 1
ATOM 1543 C C . LEU A 1 210 ? 34.854 19.903 75.794 1.00 55.90 210 LEU A C 1
ATOM 1544 O O . LEU A 1 210 ? 34.276 20.987 75.672 1.00 56.17 210 LEU A O 1
ATOM 1549 N N . ASN A 1 211 ? 34.937 19.265 76.930 1.00 55.58 211 ASN A N 1
ATOM 1550 C CA . ASN A 1 211 ? 34.319 19.757 78.109 1.00 62.00 211 ASN A CA 1
ATOM 1551 C C . ASN A 1 211 ? 34.921 21.105 78.415 1.00 68.83 211 ASN A C 1
ATOM 1552 O O . ASN A 1 211 ? 34.230 22.023 78.775 1.00 67.71 211 ASN A O 1
ATOM 1557 N N . MET A 1 212 ? 36.231 21.204 78.305 1.00 67.88 212 MET A N 1
ATOM 1558 C CA . MET A 1 212 ? 36.929 22.458 78.556 1.00 64.54 212 MET A CA 1
ATOM 1559 C C . MET A 1 212 ? 36.759 23.453 77.412 1.00 65.90 212 MET A C 1
ATOM 1560 O O . MET A 1 212 ? 36.800 24.665 77.648 1.00 69.64 212 MET A O 1
ATOM 1565 N N . ILE A 1 213 ? 36.548 22.981 76.180 1.00 65.20 213 ILE A N 1
ATOM 1566 C CA . ILE A 1 213 ? 36.360 23.914 75.073 1.00 62.52 213 ILE A CA 1
ATOM 1567 C C . ILE A 1 213 ? 34.965 24.531 75.120 1.00 60.89 213 ILE A C 1
ATOM 1568 O O . ILE A 1 213 ? 34.807 25.742 74.939 1.00 70.41 213 ILE A O 1
ATOM 1573 N N . ILE A 1 214 ? 33.934 23.722 75.381 1.00 62.69 214 ILE A N 1
ATOM 1574 C CA . ILE A 1 214 ? 32.568 24.247 75.352 1.00 65.69 214 ILE A CA 1
ATOM 1575 C C . ILE A 1 214 ? 32.292 25.116 76.575 1.00 66.95 214 ILE A C 1
ATOM 1576 O O . ILE A 1 214 ? 31.540 26.098 76.492 1.00 67.48 214 ILE A O 1
ATOM 1581 N N . SER A 1 215 ? 32.898 24.792 77.722 1.00 62.25 215 SER A N 1
ATOM 1582 C CA . SER A 1 215 ? 32.673 25.605 78.914 1.00 69.11 215 SER A CA 1
ATOM 1583 C C . SER A 1 215 ? 33.193 27.029 78.735 1.00 75.15 215 SER A C 1
ATOM 1584 O O . SER A 1 215 ? 32.686 27.956 79.377 1.00 78.82 215 SER A O 1
ATOM 1587 N N . LYS A 1 216 ? 34.188 27.230 77.867 1.00 73.51 216 LYS A N 1
ATOM 1588 C CA . LYS A 1 216 ? 34.656 28.580 77.567 1.00 71.67 216 LYS A CA 1
ATOM 1589 C C . LYS A 1 216 ? 33.899 29.199 76.407 1.00 74.17 216 LYS A C 1
ATOM 1590 O O . LYS A 1 216 ? 33.651 30.413 76.399 1.00 71.93 216 LYS A O 1
ATOM 1596 N N . TYR A 1 217 ? 33.548 28.382 75.417 1.00 74.63 217 TYR A N 1
ATOM 1597 C CA . TYR A 1 217 ? 32.797 28.811 74.241 1.00 74.39 217 TYR A CA 1
ATOM 1598 C C . TYR A 1 217 ? 31.498 28.022 74.196 1.00 68.95 217 TYR A C 1
ATOM 1599 O O . TYR A 1 217 ? 31.352 27.104 73.377 1.00 70.48 217 TYR A O 1
ATOM 1608 N N . PRO A 1 218 ? 30.523 28.350 75.051 1.00 72.31 218 PRO A N 1
ATOM 1609 C CA . PRO A 1 218 ? 29.205 27.721 74.897 1.00 78.54 218 PRO A CA 1
ATOM 1610 C C . PRO A 1 218 ? 28.669 28.056 73.514 1.00 79.29 218 PRO A C 1
ATOM 1611 O O . PRO A 1 218 ? 29.352 28.762 72.765 1.00 88.26 218 PRO A O 1
ATOM 1615 N N . THR A 1 219 ? 27.502 27.541 73.137 1.00 74.11 219 THR A N 1
ATOM 1616 C CA . THR A 1 219 ? 26.937 27.824 71.815 1.00 75.95 219 THR A CA 1
ATOM 1617 C C . THR A 1 219 ? 27.642 26.989 70.747 1.00 75.23 219 THR A C 1
ATOM 1618 O O . THR A 1 219 ? 27.024 26.596 69.751 1.00 81.82 219 THR A O 1
ATOM 1622 N N . ILE A 1 220 ? 28.920 26.685 70.956 1.00 72.14 220 ILE A N 1
ATOM 1623 C CA . ILE A 1 220 ? 29.659 25.799 70.063 1.00 72.58 220 ILE A CA 1
ATOM 1624 C C . ILE A 1 220 ? 29.230 24.359 70.332 1.00 67.34 220 ILE A C 1
ATOM 1625 O O . ILE A 1 220 ? 29.100 23.940 71.489 1.00 62.30 220 ILE A O 1
ATOM 1630 N N . LYS A 1 221 ? 28.965 23.607 69.265 1.00 69.43 221 LYS A N 1
ATOM 1631 C CA . LYS A 1 221 ? 28.495 22.230 69.393 1.00 71.78 221 LYS A CA 1
ATOM 1632 C C . LYS A 1 221 ? 29.687 21.273 69.387 1.00 61.22 221 LYS A C 1
ATOM 1633 O O . LYS A 1 221 ? 30.448 21.226 68.408 1.00 56.40 221 LYS A O 1
ATOM 1639 N N . GLY A 1 222 ? 29.835 20.498 70.454 1.00 64.14 222 GLY A N 1
ATOM 1640 C CA . GLY A 1 222 ? 30.935 19.553 70.573 1.00 61.90 222 GLY A CA 1
ATOM 1641 C C . GLY A 1 222 ? 30.492 18.135 70.244 1.00 56.30 222 GLY A C 1
ATOM 1642 O O . GLY A 1 222 ? 29.434 17.685 70.690 1.00 55.32 222 GLY A O 1
ATOM 1643 N N . ILE A 1 223 ? 31.317 17.448 69.462 1.00 54.33 223 ILE A N 1
ATOM 1644 C CA . ILE A 1 223 ? 31.063 16.067 69.059 1.00 49.16 223 ILE A CA 1
ATOM 1645 C C . ILE A 1 223 ? 32.258 15.246 69.524 1.00 47.53 223 ILE A C 1
ATOM 1646 O O . ILE A 1 223 ? 33.322 15.255 68.889 1.00 49.78 223 ILE A O 1
ATOM 1651 N N . ASN A 1 224 ? 32.102 14.541 70.638 1.00 46.16 224 ASN A N 1
ATOM 1652 C CA . ASN A 1 224 ? 33.178 13.709 71.165 1.00 47.19 224 ASN A CA 1
ATOM 1653 C C . ASN A 1 224 ? 33.087 12.329 70.520 1.00 51.59 224 ASN A C 1
ATOM 1654 O O . ASN A 1 224 ? 32.142 11.574 70.775 1.00 49.45 224 ASN A O 1
ATOM 1659 N N . PHE A 1 225 ? 34.077 12.002 69.689 1.00 47.42 225 PHE A N 1
ATOM 1660 C CA . PHE A 1 225 ? 34.067 10.808 68.853 1.00 47.82 225 PHE A CA 1
ATOM 1661 C C . PHE A 1 225 ? 35.156 9.861 69.334 1.00 46.33 225 PHE A C 1
ATOM 1662 O O . PHE A 1 225 ? 36.334 10.235 69.367 1.00 44.95 225 PHE A O 1
ATOM 1670 N N . ASP A 1 226 ? 34.772 8.639 69.689 1.00 42.98 226 ASP A N 1
ATOM 1671 C CA . ASP A 1 226 ? 35.749 7.640 70.111 1.00 36.09 226 ASP A CA 1
ATOM 1672 C C . ASP A 1 226 ? 35.136 6.259 69.906 1.00 39.14 226 ASP A C 1
ATOM 1673 O O . ASP A 1 226 ? 34.024 6.122 69.391 1.00 42.12 226 ASP A O 1
ATOM 1678 N N . LEU A 1 227 ? 35.880 5.233 70.315 1.00 39.64 227 LEU A N 1
ATOM 1679 C CA . LEU A 1 227 ? 35.406 3.861 70.222 1.00 43.67 227 LEU A CA 1
ATOM 1680 C C . LEU A 1 227 ? 34.245 3.608 71.192 1.00 47.23 227 LEU A C 1
ATOM 1681 O O . LEU A 1 227 ? 34.128 4.263 72.234 1.00 37.99 227 LEU A O 1
ATOM 1686 N N . PRO A 1 228 ? 33.380 2.641 70.876 1.00 42.07 228 PRO A N 1
ATOM 1687 C CA . PRO A 1 228 ? 32.176 2.442 71.710 1.00 47.92 228 PRO A CA 1
ATOM 1688 C C . PRO A 1 228 ? 32.473 2.150 73.175 1.00 46.74 228 PRO A C 1
ATOM 1689 O O . PRO A 1 228 ? 31.767 2.658 74.058 1.00 52.52 228 PRO A O 1
ATOM 1693 N N . HIS A 1 229 ? 33.510 1.370 73.476 1.00 43.31 229 HIS A N 1
ATOM 1694 C CA . HIS A 1 229 ? 33.766 1.069 74.881 1.00 43.17 229 HIS A CA 1
ATOM 1695 C C . HIS A 1 229 ? 34.280 2.287 75.639 1.00 42.88 229 HIS A C 1
ATOM 1696 O O . HIS A 1 229 ? 34.233 2.310 76.873 1.00 46.32 229 HIS A O 1
ATOM 1703 N N . VAL A 1 230 ? 34.734 3.318 74.941 1.00 44.58 230 VAL A N 1
ATOM 1704 C CA . VAL A 1 230 ? 35.169 4.523 75.632 1.00 40.22 230 VAL A CA 1
ATOM 1705 C C . VAL A 1 230 ? 34.008 5.482 75.848 1.00 44.48 230 VAL A C 1
ATOM 1706 O O . VAL A 1 230 ? 33.774 5.947 76.965 1.00 47.31 230 VAL A O 1
ATOM 1710 N N . VAL A 1 231 ? 33.219 5.759 74.808 1.00 41.20 231 VAL A N 1
ATOM 1711 C CA . VAL A 1 231 ? 32.138 6.725 74.979 1.00 46.88 231 VAL A CA 1
ATOM 1712 C C . VAL A 1 231 ? 31.033 6.182 75.890 1.00 46.89 231 VAL A C 1
ATOM 1713 O O . VAL A 1 231 ? 30.385 6.952 76.606 1.00 46.13 231 VAL A O 1
ATOM 1717 N N . GLY A 1 232 ? 30.816 4.867 75.918 1.00 46.35 232 GLY A N 1
ATOM 1718 C CA . GLY A 1 232 ? 29.737 4.335 76.752 1.00 54.39 232 GLY A CA 1
ATOM 1719 C C . GLY A 1 232 ? 30.006 4.354 78.255 1.00 62.33 232 GLY A C 1
ATOM 1720 O O . GLY A 1 232 ? 29.097 4.041 79.035 1.00 62.43 232 GLY A O 1
ATOM 1721 N N . ASP A 1 233 ? 31.224 4.708 78.672 1.00 62.03 233 ASP A N 1
ATOM 1722 C CA . ASP A 1 233 ? 31.610 4.760 80.077 1.00 59.61 233 ASP A CA 1
ATOM 1723 C C . ASP A 1 233 ? 32.122 6.149 80.450 1.00 58.49 233 ASP A C 1
ATOM 1724 O O . ASP A 1 233 ? 33.024 6.286 81.273 1.00 63.55 233 ASP A O 1
ATOM 1729 N N . SER A 1 234 ? 31.558 7.190 79.842 1.00 59.93 234 SER A N 1
ATOM 1730 C CA . SER A 1 234 ? 32.035 8.552 80.007 1.00 59.90 234 SER A CA 1
ATOM 1731 C C . SER A 1 234 ? 30.917 9.450 80.515 1.00 62.78 234 SER A C 1
ATOM 1732 O O . SER A 1 234 ? 29.747 9.243 80.183 1.00 61.15 234 SER A O 1
ATOM 1735 N N . PRO A 1 235 ? 31.244 10.462 81.311 1.00 69.52 235 PRO A N 1
ATOM 1736 C CA . PRO A 1 235 ? 30.223 11.424 81.737 1.00 63.30 235 PRO A CA 1
ATOM 1737 C C . PRO A 1 235 ? 29.836 12.351 80.593 1.00 66.59 235 PRO A C 1
ATOM 1738 O O . PRO A 1 235 ? 30.463 12.382 79.531 1.00 60.72 235 PRO A O 1
ATOM 1742 N N . ILE A 1 236 ? 28.778 13.128 80.836 1.00 70.17 236 ILE A N 1
ATOM 1743 C CA . ILE A 1 236 ? 28.211 14.035 79.845 1.00 73.83 236 ILE A CA 1
ATOM 1744 C C . ILE A 1 236 ? 28.365 15.469 80.339 1.00 78.00 236 ILE A C 1
ATOM 1745 O O . ILE A 1 236 ? 27.977 15.783 81.470 1.00 86.30 236 ILE A O 1
ATOM 1750 N N . HIS A 1 237 ? 28.909 16.339 79.486 1.00 73.43 237 HIS A N 1
ATOM 1751 C CA . HIS A 1 237 ? 28.840 17.799 79.560 1.00 79.10 237 HIS A CA 1
ATOM 1752 C C . HIS A 1 237 ? 27.842 18.320 78.528 1.00 74.86 237 HIS A C 1
ATOM 1753 O O . HIS A 1 237 ? 27.831 17.842 77.388 1.00 71.48 237 HIS A O 1
ATOM 1760 N N . PRO A 1 238 ? 27.083 19.337 78.871 1.00 84.00 238 PRO A N 1
ATOM 1761 C CA . PRO A 1 238 ? 26.208 19.957 77.881 1.00 85.85 238 PRO A CA 1
ATOM 1762 C C . PRO A 1 238 ? 27.088 20.541 76.765 1.00 80.06 238 PRO A C 1
ATOM 1763 O O . PRO A 1 238 ? 28.222 20.909 77.024 1.00 76.39 238 PRO A O 1
ATOM 1767 N N . GLY A 1 239 ? 26.549 20.695 75.560 1.00 75.74 239 GLY A N 1
ATOM 1768 C CA . GLY A 1 239 ? 27.332 21.135 74.431 1.00 70.04 239 GLY A CA 1
ATOM 1769 C C . GLY A 1 239 ? 28.140 20.041 73.771 1.00 67.88 239 GLY A C 1
ATOM 1770 O O . GLY A 1 239 ? 28.503 20.177 72.594 1.00 68.04 239 GLY A O 1
ATOM 1771 N N . VAL A 1 240 ? 28.415 18.951 74.485 1.00 65.80 240 VAL A N 1
ATOM 1772 C CA . VAL A 1 240 ? 29.227 17.846 73.982 1.00 66.45 240 VAL A CA 1
ATOM 1773 C C . VAL A 1 240 ? 28.353 16.600 73.891 1.00 63.57 240 VAL A C 1
ATOM 1774 O O . VAL A 1 240 ? 27.798 16.148 74.898 1.00 68.43 240 VAL A O 1
ATOM 1778 N N . GLU A 1 241 ? 28.242 16.042 72.690 1.00 59.20 241 GLU A N 1
ATOM 1779 C CA . GLU A 1 241 ? 27.531 14.791 72.455 1.00 54.23 241 GLU A CA 1
ATOM 1780 C C . GLU A 1 241 ? 28.542 13.711 72.092 1.00 52.97 241 GLU A C 1
ATOM 1781 O O . GLU A 1 241 ? 29.389 13.925 71.216 1.00 55.44 241 GLU A O 1
ATOM 1787 N N . HIS A 1 242 ? 28.468 12.564 72.772 1.00 46.55 242 HIS A N 1
ATOM 1788 C CA . HIS A 1 242 ? 29.360 11.451 72.482 1.00 48.52 242 HIS A CA 1
ATOM 1789 C C . HIS A 1 242 ? 28.844 10.650 71.291 1.00 46.15 242 HIS A C 1
ATOM 1790 O O . HIS A 1 242 ? 27.656 10.340 71.205 1.00 43.40 242 HIS A O 1
ATOM 1797 N N . VAL A 1 243 ? 29.746 10.293 70.382 1.00 45.96 243 VAL A N 1
ATOM 1798 C CA . VAL A 1 243 ? 29.434 9.428 69.252 1.00 40.28 243 VAL A CA 1
ATOM 1799 C C . VAL A 1 243 ? 30.399 8.253 69.284 1.00 48.22 243 VAL A C 1
ATOM 1800 O O . VAL A 1 243 ? 31.621 8.452 69.305 1.00 45.56 243 VAL A O 1
ATOM 1804 N N . GLY A 1 244 ? 29.863 7.032 69.297 1.00 50.51 244 GLY A N 1
ATOM 1805 C CA . GLY A 1 244 ? 30.696 5.842 69.169 1.00 40.19 244 GLY A CA 1
ATOM 1806 C C . GLY A 1 244 ? 30.926 5.519 67.701 1.00 38.29 244 GLY A C 1
ATOM 1807 O O . GLY A 1 244 ? 30.028 5.650 66.881 1.00 43.24 244 GLY A O 1
ATOM 1808 N N . GLY A 1 245 ? 32.150 5.125 67.372 1.00 41.65 245 GLY A N 1
ATOM 1809 C CA . GLY A 1 245 ? 32.437 4.779 65.993 1.00 40.50 245 GLY A CA 1
ATOM 1810 C C . GLY A 1 245 ? 33.864 4.336 65.801 1.00 42.45 245 GLY A C 1
ATOM 1811 O O . GLY A 1 245 ? 34.551 3.985 66.759 1.00 47.12 245 GLY A O 1
ATOM 1812 N N . ASP A 1 246 ? 34.312 4.377 64.542 1.00 44.82 246 ASP A N 1
ATOM 1813 C CA . ASP A 1 246 ? 35.665 3.961 64.157 1.00 42.30 246 ASP A CA 1
ATOM 1814 C C . ASP A 1 246 ? 36.225 5.002 63.196 1.00 44.65 246 ASP A C 1
ATOM 1815 O O . ASP A 1 246 ? 35.718 5.145 62.077 1.00 41.84 246 ASP A O 1
ATOM 1820 N N . MET A 1 247 ? 37.280 5.716 63.608 1.00 36.04 247 MET A N 1
ATOM 1821 C CA . MET A 1 247 ? 37.772 6.809 62.769 1.00 45.23 247 MET A CA 1
ATOM 1822 C C . MET A 1 247 ? 38.275 6.304 61.421 1.00 52.16 247 MET A C 1
ATOM 1823 O O . MET A 1 247 ? 38.342 7.084 60.463 1.00 46.31 247 MET A O 1
ATOM 1828 N N . PHE A 1 248 ? 38.567 5.013 61.291 1.00 43.66 248 PHE A N 1
ATOM 1829 C CA . PHE A 1 248 ? 38.957 4.515 59.980 1.00 43.11 248 PHE A CA 1
ATOM 1830 C C . PHE A 1 248 ? 37.762 4.179 59.105 1.00 44.62 248 PHE A C 1
ATOM 1831 O O . PHE A 1 248 ? 37.915 4.114 57.884 1.00 49.66 248 PHE A O 1
ATOM 1839 N N . ALA A 1 249 ? 36.577 3.991 59.694 1.00 44.58 249 ALA A N 1
ATOM 1840 C CA . ALA A 1 249 ? 35.356 3.817 58.908 1.00 49.85 249 ALA A CA 1
ATOM 1841 C C . ALA A 1 249 ? 34.861 5.154 58.362 1.00 52.43 249 ALA A C 1
ATOM 1842 O O . ALA A 1 249 ? 34.692 5.318 57.154 1.00 52.49 249 ALA A O 1
ATOM 1844 N N . SER A 1 250 ? 34.659 6.126 59.240 1.00 58.44 250 SER A N 1
ATOM 1845 C CA . SER A 1 250 ? 34.312 7.491 58.866 1.00 54.39 250 SER A CA 1
ATOM 1846 C C . SER A 1 250 ? 34.503 8.367 60.093 1.00 52.77 250 SER A C 1
ATOM 1847 O O . SER A 1 250 ? 34.694 7.883 61.211 1.00 60.54 250 SER A O 1
ATOM 1850 N N . VAL A 1 251 ? 34.449 9.677 59.866 1.00 53.30 251 VAL A N 1
ATOM 1851 C CA . VAL A 1 251 ? 34.566 10.675 60.916 1.00 52.77 251 VAL A CA 1
ATOM 1852 C C . VAL A 1 251 ? 33.352 11.574 60.809 1.00 56.68 251 VAL A C 1
ATOM 1853 O O . VAL A 1 251 ? 33.021 12.025 59.708 1.00 57.83 251 VAL A O 1
ATOM 1857 N N . PRO A 1 252 ? 32.638 11.856 61.896 1.00 52.93 252 PRO A N 1
ATOM 1858 C CA . PRO A 1 252 ? 31.458 12.716 61.788 1.00 56.81 252 PRO A CA 1
ATOM 1859 C C . PRO A 1 252 ? 31.837 14.123 61.347 1.00 61.89 252 PRO A C 1
ATOM 1860 O O . PRO A 1 252 ? 32.912 14.640 61.670 1.00 62.13 252 PRO A O 1
ATOM 1864 N N . LYS A 1 253 ? 30.941 14.732 60.577 1.00 56.61 253 LYS A N 1
ATOM 1865 C CA . LYS A 1 253 ? 31.215 16.019 59.959 1.00 61.53 253 LYS A CA 1
ATOM 1866 C C . LYS A 1 253 ? 31.062 17.146 60.980 1.00 64.46 253 LYS A C 1
ATOM 1867 O O . LYS A 1 253 ? 30.345 17.021 61.978 1.00 68.23 253 LYS A O 1
ATOM 1873 N N . GLY A 1 254 ? 31.766 18.245 60.732 1.00 63.89 254 GLY A N 1
ATOM 1874 C CA . GLY A 1 254 ? 31.715 19.378 61.637 1.00 61.09 254 GLY A CA 1
ATOM 1875 C C . GLY A 1 254 ? 32.448 20.558 61.043 1.00 65.76 254 GLY A C 1
ATOM 1876 O O . GLY A 1 254 ? 32.986 20.490 59.936 1.00 69.80 254 GLY A O 1
ATOM 1877 N N . ASP A 1 255 ? 32.461 21.659 61.802 1.00 62.41 255 ASP A N 1
ATOM 1878 C CA . ASP A 1 255 ? 33.091 22.888 61.327 1.00 62.89 255 ASP A CA 1
ATOM 1879 C C . ASP A 1 255 ? 34.607 22.826 61.431 1.00 62.85 255 ASP A C 1
ATOM 1880 O O . ASP A 1 255 ? 35.315 23.515 60.686 1.00 59.51 255 ASP A O 1
ATOM 1885 N N . ALA A 1 256 ? 35.116 22.032 62.368 1.00 64.25 256 ALA A N 1
ATOM 1886 C CA . ALA A 1 256 ? 36.529 21.720 62.448 1.00 60.37 256 ALA A CA 1
ATOM 1887 C C . ALA A 1 256 ? 36.659 20.351 63.090 1.00 57.42 256 ALA A C 1
ATOM 1888 O O . ALA A 1 256 ? 35.763 19.888 63.802 1.00 58.39 256 ALA A O 1
ATOM 1890 N N . ILE A 1 257 ? 37.775 19.694 62.810 1.00 52.33 257 ILE A N 1
ATOM 1891 C CA . ILE A 1 257 ? 38.112 18.419 63.429 1.00 48.86 257 ILE A CA 1
ATOM 1892 C C . ILE A 1 257 ? 39.344 18.631 64.296 1.00 52.74 257 ILE A C 1
ATOM 1893 O O . ILE A 1 257 ? 40.268 19.368 63.922 1.00 53.37 257 ILE A O 1
ATOM 1898 N N . PHE A 1 258 ? 39.333 18.017 65.474 1.00 54.11 258 PHE A N 1
ATOM 1899 C CA . PHE A 1 258 ? 40.379 18.158 66.472 1.00 49.20 258 PHE A CA 1
ATOM 1900 C C . PHE A 1 258 ? 40.926 16.771 66.766 1.00 52.15 258 PHE A C 1
ATOM 1901 O O . PHE A 1 258 ? 40.146 15.826 66.933 1.00 52.60 258 PHE A O 1
ATOM 1909 N N . LEU A 1 259 ? 42.259 16.641 66.798 1.00 49.24 259 LEU A N 1
ATOM 1910 C CA . LEU A 1 259 ? 42.919 15.379 67.123 1.00 45.48 259 LEU A CA 1
ATOM 1911 C C . LEU A 1 259 ? 44.070 15.673 68.070 1.00 51.89 259 LEU A C 1
ATOM 1912 O O . LEU A 1 259 ? 45.089 16.238 67.652 1.00 52.35 259 LEU A O 1
ATOM 1917 N N . LYS A 1 260 ? 43.924 15.260 69.325 1.00 45.26 260 LYS A N 1
ATOM 1918 C CA . LYS A 1 260 ? 44.973 15.407 70.326 1.00 45.56 260 LYS A CA 1
ATOM 1919 C C . LYS A 1 260 ? 45.493 14.027 70.714 1.00 45.09 260 LYS A C 1
ATOM 1920 O O . LYS A 1 260 ? 44.723 13.184 71.185 1.00 40.47 260 LYS A O 1
ATOM 1926 N N . TRP A 1 261 ? 46.800 13.803 70.529 1.00 39.73 261 TRP A N 1
ATOM 1927 C CA . TRP A 1 261 ? 47.442 12.557 70.948 1.00 44.45 261 TRP A CA 1
ATOM 1928 C C . TRP A 1 261 ? 46.877 11.354 70.191 1.00 39.18 261 TRP A C 1
ATOM 1929 O O . TRP A 1 261 ? 46.776 10.253 70.726 1.00 38.89 261 TRP A O 1
ATOM 1940 N N . ILE A 1 262 ? 46.495 11.565 68.941 1.00 40.35 262 ILE A N 1
ATOM 1941 C CA . ILE A 1 262 ? 45.984 10.501 68.088 1.00 43.03 262 ILE A CA 1
ATOM 1942 C C . ILE A 1 262 ? 47.130 10.005 67.221 1.00 43.43 262 ILE A C 1
ATOM 1943 O O . ILE A 1 262 ? 47.535 8.839 67.308 1.00 41.68 262 ILE A O 1
ATOM 1948 N N . PHE A 1 263 ? 47.683 10.922 66.412 1.00 45.07 263 PHE A N 1
ATOM 1949 C CA . PHE A 1 263 ? 48.647 10.573 65.368 1.00 44.22 263 PHE A CA 1
ATOM 1950 C C . PHE A 1 263 ? 49.898 9.914 65.927 1.00 47.31 263 PHE A C 1
ATOM 1951 O O . PHE A 1 263 ? 50.474 9.026 65.277 1.00 41.70 263 PHE A O 1
ATOM 1959 N N . HIS A 1 264 ? 50.345 10.297 67.100 1.00 44.92 264 HIS A N 1
ATOM 1960 C CA . HIS A 1 264 ? 51.525 9.668 67.629 1.00 40.88 264 HIS A CA 1
ATOM 1961 C C . HIS A 1 264 ? 51.345 8.194 67.912 1.00 40.84 264 HIS A C 1
ATOM 1962 O O . HIS A 1 264 ? 52.270 7.528 68.231 1.00 48.69 264 HIS A O 1
ATOM 1969 N N . SER A 1 265 ? 50.149 7.693 67.748 1.00 40.03 265 SER A N 1
ATOM 1970 C CA . SER A 1 265 ? 49.842 6.297 68.004 1.00 47.99 265 SER A CA 1
ATOM 1971 C C . SER A 1 265 ? 49.718 5.461 66.726 1.00 43.30 265 SER A C 1
ATOM 1972 O O . SER A 1 265 ? 49.478 4.257 66.812 1.00 43.71 265 SER A O 1
ATOM 1975 N N . TRP A 1 266 ? 49.891 6.061 65.551 1.00 44.45 266 TRP A N 1
ATOM 1976 C CA . TRP A 1 266 ? 49.652 5.379 64.289 1.00 43.32 266 TRP A CA 1
ATOM 1977 C C . TRP A 1 266 ? 50.797 5.636 63.326 1.00 45.51 266 TRP A C 1
ATOM 1978 O O . TRP A 1 266 ? 51.400 6.715 63.327 1.00 42.25 266 TRP A O 1
ATOM 1989 N N . SER A 1 267 ? 51.082 4.623 62.507 1.00 44.11 267 SER A N 1
ATOM 1990 C CA . SER A 1 267 ? 52.064 4.742 61.437 1.00 47.78 267 SER A CA 1
ATOM 1991 C C . SER A 1 267 ? 51.674 5.845 60.453 1.00 43.85 267 SER A C 1
ATOM 1992 O O . SER A 1 267 ? 50.526 6.303 60.412 1.00 45.87 267 SER A O 1
ATOM 1995 N N . ASP A 1 268 ? 52.653 6.256 59.632 1.00 44.14 268 ASP A N 1
ATOM 1996 C CA . ASP A 1 268 ? 52.398 7.257 58.592 1.00 46.27 268 ASP A CA 1
ATOM 1997 C C . ASP A 1 268 ? 51.224 6.862 57.700 1.00 46.15 268 ASP A C 1
ATOM 1998 O O . ASP A 1 268 ? 50.399 7.707 57.330 1.00 51.52 268 ASP A O 1
ATOM 2003 N N . GLU A 1 269 ? 51.157 5.588 57.310 1.00 41.30 269 GLU A N 1
ATOM 2004 C CA . GLU A 1 269 ? 50.111 5.157 56.389 1.00 49.25 269 GLU A CA 1
ATOM 2005 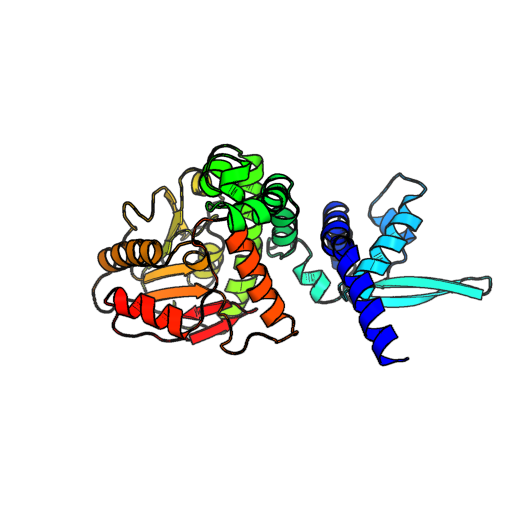C C . GLU A 1 269 ? 48.746 5.173 57.066 1.00 53.97 269 GLU A C 1
ATOM 2006 O O . GLU A 1 269 ? 47.730 5.444 56.413 1.00 45.98 269 GLU A O 1
ATOM 2012 N N . ASP A 1 270 ? 48.707 4.904 58.377 1.00 46.39 270 ASP A N 1
ATOM 2013 C CA . ASP A 1 270 ? 47.449 4.983 59.099 1.00 42.92 270 ASP A CA 1
ATOM 2014 C C . ASP A 1 270 ? 47.081 6.423 59.430 1.00 47.01 270 ASP A C 1
ATOM 2015 O O . ASP A 1 270 ? 45.899 6.767 59.390 1.00 45.70 270 ASP A O 1
ATOM 2020 N N . CYS A 1 271 ? 48.065 7.291 59.707 1.00 42.60 271 CYS A N 1
ATOM 2021 C CA . CYS A 1 271 ? 47.746 8.710 59.856 1.00 43.13 271 CYS A CA 1
ATOM 2022 C C . CYS A 1 271 ? 47.097 9.261 58.605 1.00 45.39 271 CYS A C 1
ATOM 2023 O O . CYS A 1 271 ? 46.122 10.015 58.687 1.00 50.86 271 CYS A O 1
ATOM 2026 N N . LEU A 1 272 ? 47.624 8.898 57.430 1.00 49.12 272 LEU A N 1
ATOM 2027 C CA . LEU A 1 272 ? 47.026 9.387 56.193 1.00 50.81 272 LEU A CA 1
ATOM 2028 C C . LEU A 1 272 ? 45.617 8.838 55.996 1.00 42.06 272 LEU A C 1
ATOM 2029 O O . LEU A 1 272 ? 44.764 9.528 55.433 1.00 46.45 272 LEU A O 1
ATOM 2034 N N . ARG A 1 273 ? 45.339 7.625 56.468 1.00 47.52 273 ARG A N 1
ATOM 2035 C CA . ARG A 1 273 ? 43.972 7.118 56.375 1.00 47.58 273 ARG A CA 1
ATOM 2036 C C . ARG A 1 273 ? 43.040 7.899 57.287 1.00 49.47 273 ARG A C 1
ATOM 2037 O O . ARG A 1 273 ? 41.895 8.176 56.922 1.00 50.22 273 ARG A O 1
ATOM 2045 N N . ILE A 1 274 ? 43.508 8.268 58.478 1.00 53.55 274 ILE A N 1
ATOM 2046 C CA . ILE A 1 274 ? 42.695 9.114 59.340 1.00 44.03 274 ILE A CA 1
ATOM 2047 C C . ILE A 1 274 ? 42.460 10.465 58.678 1.00 49.74 274 ILE A C 1
ATOM 2048 O O . ILE A 1 274 ? 41.343 10.998 58.695 1.00 54.44 274 ILE A O 1
ATOM 2053 N N . LEU A 1 275 ? 43.509 11.033 58.069 1.00 50.38 275 LEU A N 1
ATOM 2054 C CA . LEU A 1 275 ? 43.409 12.385 57.524 1.00 53.27 275 LEU A CA 1
ATOM 2055 C C . LEU A 1 275 ? 42.490 12.440 56.312 1.00 53.38 275 LEU A C 1
ATOM 2056 O O . LEU A 1 275 ? 41.821 13.457 56.095 1.00 56.81 275 LEU A O 1
ATOM 2061 N N . LYS A 1 276 ? 42.411 11.363 55.525 1.00 54.22 276 LYS A N 1
ATOM 2062 C CA . LYS A 1 276 ? 41.440 11.354 54.433 1.00 54.48 276 LYS A CA 1
ATOM 2063 C C . LYS A 1 276 ? 40.014 11.405 54.968 1.00 57.64 276 LYS A C 1
ATOM 2064 O O . LYS A 1 276 ? 39.173 12.148 54.442 1.00 60.47 276 LYS A O 1
ATOM 2070 N N . ASN A 1 277 ? 39.720 10.633 56.019 1.00 58.39 277 ASN A N 1
ATOM 2071 C CA . ASN A 1 277 ? 38.379 10.684 56.595 1.00 56.61 277 ASN A CA 1
ATOM 2072 C C . ASN A 1 277 ? 38.094 12.048 57.202 1.00 51.54 277 ASN A C 1
ATOM 2073 O O . ASN A 1 277 ? 36.957 12.524 57.135 1.00 53.02 277 ASN A O 1
ATOM 2078 N N . CYS A 1 278 ? 39.113 12.708 57.763 1.00 50.36 278 CYS A N 1
ATOM 2079 C CA . CYS A 1 278 ? 38.930 14.078 58.238 1.00 53.44 278 CYS A CA 1
ATOM 2080 C C . CYS A 1 278 ? 38.655 15.025 57.072 1.00 60.44 278 CYS A C 1
ATOM 2081 O O . CYS A 1 278 ? 37.717 15.829 57.119 1.00 60.20 278 CYS A O 1
ATOM 2084 N N . TYR A 1 279 ? 39.475 14.937 56.019 1.00 60.43 279 TYR A N 1
ATOM 2085 C CA . TYR A 1 279 ? 39.261 15.698 54.795 1.00 59.09 279 TYR A CA 1
ATOM 2086 C C . TYR A 1 279 ? 37.826 15.559 54.316 1.00 60.52 279 TYR A C 1
ATOM 2087 O O . TYR A 1 279 ? 37.119 16.555 54.125 1.00 59.19 279 TYR A O 1
ATOM 2096 N N . GLU A 1 280 ? 37.380 14.310 54.136 1.00 57.93 280 GLU A N 1
ATOM 2097 C CA . GLU A 1 280 ? 36.049 14.052 53.596 1.00 60.45 280 GLU A CA 1
ATOM 2098 C C . GLU A 1 280 ? 34.958 14.645 54.475 1.00 65.42 280 GLU A C 1
ATOM 2099 O O . GLU A 1 280 ? 33.879 14.990 53.981 1.00 76.19 280 GLU A O 1
ATOM 2105 N N . ALA A 1 281 ? 35.215 14.774 55.772 1.00 63.47 281 ALA A N 1
ATOM 2106 C CA . ALA A 1 281 ? 34.190 15.175 56.722 1.00 64.90 281 ALA A CA 1
ATOM 2107 C C . ALA A 1 281 ? 34.032 16.686 56.842 1.00 68.46 281 ALA A C 1
ATOM 2108 O O . ALA A 1 281 ? 33.089 17.140 57.503 1.00 70.62 281 ALA A O 1
ATOM 2110 N N . LEU A 1 282 ? 34.920 17.474 56.241 1.00 65.77 282 LEU A N 1
ATOM 2111 C CA . LEU A 1 282 ? 34.862 18.922 56.354 1.00 70.74 282 LEU A CA 1
ATOM 2112 C C . LEU A 1 282 ? 34.569 19.567 55.010 1.00 77.12 282 LEU A C 1
ATOM 2113 O O . LEU A 1 282 ? 34.945 19.044 53.956 1.00 76.43 282 LEU A O 1
ATOM 2118 N N . ALA A 1 283 ? 33.904 20.719 55.065 1.00 78.14 283 ALA A N 1
ATOM 2119 C CA . ALA A 1 283 ? 33.723 21.544 53.884 1.00 74.54 283 ALA A CA 1
ATOM 2120 C C . ALA A 1 283 ? 35.063 22.149 53.472 1.00 83.10 283 ALA A C 1
ATOM 2121 O O . ALA A 1 283 ? 36.049 22.100 54.216 1.00 84.59 283 ALA A O 1
ATOM 2123 N N . ASP A 1 284 ? 35.100 22.720 52.270 1.00 83.93 284 ASP A N 1
ATOM 2124 C CA . ASP A 1 284 ? 36.331 23.339 51.794 1.00 88.68 284 ASP A CA 1
ATOM 2125 C C . ASP A 1 284 ? 36.623 24.618 52.573 1.00 86.72 284 ASP A C 1
ATOM 2126 O O . ASP A 1 284 ? 35.717 25.271 53.103 1.00 83.55 284 ASP A O 1
ATOM 2131 N N . ASN A 1 285 ? 37.912 24.969 52.637 1.00 89.76 285 ASN A N 1
ATOM 2132 C CA . ASN A 1 285 ? 38.411 26.084 53.451 1.00 95.93 285 ASN A CA 1
ATOM 2133 C C . ASN A 1 285 ? 38.070 25.869 54.931 1.00 96.72 285 ASN A C 1
ATOM 2134 O O . ASN A 1 285 ? 37.386 26.676 55.568 1.00 105.85 285 ASN A O 1
ATOM 2139 N N . LYS A 1 286 ? 38.550 24.746 55.468 1.00 85.55 286 LYS A N 1
ATOM 2140 C CA . LYS A 1 286 ? 38.283 24.376 56.850 1.00 76.42 286 LYS A CA 1
ATOM 2141 C C . LYS A 1 286 ? 39.530 23.732 57.450 1.00 76.40 286 LYS A C 1
ATOM 2142 O O . LYS A 1 286 ? 40.417 23.253 56.741 1.00 76.27 286 LYS A O 1
ATOM 2148 N N . LYS A 1 287 ? 39.588 23.759 58.760 1.00 67.53 287 LYS A N 1
ATOM 2149 C CA . LYS A 1 287 ? 40.736 23.345 59.506 1.00 65.90 287 LYS A CA 1
ATOM 2150 C C . LYS A 1 287 ? 40.771 21.987 60.138 1.00 62.46 287 LYS A C 1
ATOM 2151 O O . LYS A 1 287 ? 39.781 21.462 60.568 1.00 63.83 287 LYS A O 1
ATOM 2157 N N . VAL A 1 288 ? 41.950 21.413 60.153 1.00 65.97 288 VAL A N 1
ATOM 2158 C CA . VAL A 1 288 ? 42.197 20.261 61.013 1.00 62.95 288 VAL A CA 1
ATOM 2159 C C . VAL A 1 288 ? 43.167 20.720 62.093 1.00 55.31 288 VAL A C 1
ATOM 2160 O O . VAL A 1 288 ? 44.252 21.225 61.783 1.00 56.02 288 VAL A O 1
ATOM 2164 N N . ILE A 1 289 ? 42.764 20.577 63.354 1.00 54.52 289 ILE A N 1
ATOM 2165 C CA . ILE A 1 289 ? 43.511 21.098 64.493 1.00 52.52 289 ILE A CA 1
ATOM 2166 C C . ILE A 1 289 ? 44.126 19.911 65.229 1.00 51.99 289 ILE A C 1
ATOM 2167 O O . ILE A 1 289 ? 43.413 19.018 65.703 1.00 50.01 289 ILE A O 1
ATOM 2172 N N . VAL A 1 290 ? 45.450 19.884 65.284 1.00 47.31 290 VAL A N 1
ATOM 2173 C CA . VAL A 1 290 ? 46.216 18.775 65.834 1.00 48.00 290 VAL A CA 1
ATOM 2174 C C . VAL A 1 290 ? 46.950 19.262 67.078 1.00 49.41 290 VAL A C 1
ATOM 2175 O O . VAL A 1 290 ? 47.611 20.306 67.040 1.00 50.53 290 VAL A O 1
ATOM 2179 N N . ALA A 1 291 ? 46.846 18.508 68.176 1.00 54.44 291 ALA A N 1
ATOM 2180 C CA . ALA A 1 291 ? 47.610 18.770 69.398 1.00 45.98 291 ALA A CA 1
ATOM 2181 C C . ALA A 1 291 ? 48.506 17.577 69.694 1.00 48.48 291 ALA A C 1
ATOM 2182 O O . ALA A 1 291 ? 48.007 16.469 69.931 1.00 43.58 291 ALA A O 1
ATOM 2184 N N . GLU A 1 292 ? 49.824 17.803 69.689 1.00 45.19 292 GLU A N 1
ATOM 2185 C CA . GLU A 1 292 ? 50.800 16.738 69.891 1.00 42.00 292 GLU A CA 1
ATOM 2186 C C . GLU A 1 292 ? 52.078 17.331 70.467 1.00 43.19 292 GLU A C 1
ATOM 2187 O O . GLU A 1 292 ? 52.312 18.539 70.386 1.00 51.24 292 GLU A O 1
ATOM 2193 N N . PHE A 1 293 ? 52.897 16.470 71.071 1.00 43.98 293 PHE A N 1
ATOM 2194 C CA . PHE A 1 293 ? 54.297 16.812 71.289 1.00 44.65 293 PHE A CA 1
ATOM 2195 C C . PHE A 1 293 ? 55.030 16.827 69.945 1.00 48.76 293 PHE A C 1
ATOM 2196 O O . PHE A 1 293 ? 54.607 16.200 68.965 1.00 48.52 293 PHE A O 1
ATOM 2204 N N . ILE A 1 294 ? 56.158 17.530 69.906 1.00 48.74 294 ILE A N 1
ATOM 2205 C CA . ILE A 1 294 ? 57.012 17.558 68.726 1.00 44.31 294 ILE A CA 1
ATOM 2206 C C . ILE A 1 294 ? 58.431 17.213 69.147 1.00 47.38 294 ILE A C 1
ATOM 2207 O O . ILE A 1 294 ? 58.946 17.764 70.124 1.00 52.98 294 ILE A O 1
ATOM 2212 N N . ILE A 1 295 ? 59.042 16.279 68.434 1.00 51.02 295 ILE A N 1
ATOM 2213 C CA . ILE A 1 295 ? 60.449 15.921 68.641 1.00 46.41 295 ILE A CA 1
ATOM 2214 C C . ILE A 1 295 ? 61.333 17.056 68.134 1.00 44.92 295 ILE A C 1
ATOM 2215 O O . ILE A 1 295 ? 61.127 17.525 67.005 1.00 50.03 295 ILE A O 1
ATOM 2220 N N . PRO A 1 296 ? 62.327 17.517 68.894 1.00 48.46 296 PRO A N 1
ATOM 2221 C CA . PRO A 1 296 ? 63.274 18.490 68.338 1.00 56.95 296 PRO A CA 1
ATOM 2222 C C . PRO A 1 296 ? 64.206 17.853 67.311 1.00 63.12 296 PRO A C 1
ATOM 2223 O O . PRO A 1 296 ? 64.444 16.643 67.312 1.00 62.43 296 PRO A O 1
ATOM 2227 N N . GLU A 1 297 ? 64.724 18.688 66.410 1.00 63.42 297 GLU A N 1
ATOM 2228 C CA . GLU A 1 297 ? 65.657 18.188 65.404 1.00 67.34 297 GLU A CA 1
ATOM 2229 C C . GLU A 1 297 ? 66.956 17.669 66.025 1.00 68.79 297 GLU A C 1
ATOM 2230 O O . GLU A 1 297 ? 67.576 16.760 65.465 1.00 74.93 297 GLU A O 1
ATOM 2232 N N . VAL A 1 298 ? 67.377 18.208 67.165 1.00 65.74 298 VAL A N 1
ATOM 2233 C CA . VAL A 1 298 ? 68.633 17.831 67.815 1.00 61.13 298 VAL A CA 1
ATOM 2234 C C . VAL A 1 298 ? 68.303 16.969 69.033 1.00 60.67 298 VAL A C 1
ATOM 2235 O O . VAL A 1 298 ? 67.586 17.426 69.931 1.00 62.60 298 VAL A O 1
ATOM 2239 N N . PRO A 1 299 ? 68.806 15.731 69.118 1.00 66.62 299 PRO A N 1
ATOM 2240 C CA . PRO A 1 299 ? 68.234 14.747 70.049 1.00 68.56 299 PRO A CA 1
ATOM 2241 C C . PRO A 1 299 ? 68.815 14.644 71.456 1.00 71.52 299 PRO A C 1
ATOM 2242 O O . PRO A 1 299 ? 68.190 13.972 72.293 1.00 83.40 299 PRO A O 1
ATOM 2246 N N . GLY A 1 300 ? 69.950 15.259 71.773 1.00 62.61 300 GLY A N 1
ATOM 2247 C CA . GLY A 1 300 ? 70.549 14.972 73.074 1.00 64.11 300 GLY A CA 1
ATOM 2248 C C . GLY A 1 300 ? 70.237 15.892 74.250 1.00 59.91 300 GLY A C 1
ATOM 2249 O O . GLY A 1 300 ? 71.028 15.971 75.192 1.00 53.02 300 GLY A O 1
ATOM 2250 N N . GLY A 1 301 ? 69.102 16.593 74.227 1.00 59.82 301 GLY A N 1
ATOM 2251 C CA . GLY A 1 301 ? 68.780 17.506 75.316 1.00 57.10 301 GLY A CA 1
ATOM 2252 C C . GLY A 1 301 ? 68.331 16.777 76.573 1.00 58.68 301 GLY A C 1
ATOM 2253 O O . GLY A 1 301 ? 67.681 15.738 76.524 1.00 57.18 301 GLY A O 1
ATOM 2254 N N . SER A 1 302 ? 68.673 17.342 77.730 1.00 60.09 302 SER A N 1
ATOM 2255 C CA . SER A 1 302 ? 68.375 16.694 79.002 1.00 52.47 302 SER A CA 1
ATOM 2256 C C . SER A 1 302 ? 67.350 17.449 79.839 1.00 47.75 302 SER A C 1
ATOM 2257 O O . SER A 1 302 ? 67.099 17.060 80.979 1.00 51.45 302 SER A O 1
ATOM 2260 N N . ASP A 1 303 ? 66.752 18.515 79.315 1.00 48.02 303 ASP A N 1
ATOM 2261 C CA . ASP A 1 303 ? 65.714 19.211 80.064 1.00 56.08 303 ASP A CA 1
ATOM 2262 C C . ASP A 1 303 ? 64.443 18.356 80.131 1.00 56.73 303 ASP A C 1
ATOM 2263 O O . ASP A 1 303 ? 64.327 17.301 79.492 1.00 57.60 303 ASP A O 1
ATOM 2268 N N . ASP A 1 304 ? 63.456 18.843 80.893 1.00 54.71 304 ASP A N 1
ATOM 2269 C CA . ASP A 1 304 ? 62.262 18.048 81.168 1.00 52.17 304 ASP A CA 1
ATOM 2270 C C . ASP A 1 304 ? 61.333 17.962 79.970 1.00 51.51 304 ASP A C 1
ATOM 2271 O O . ASP A 1 304 ? 60.552 17.009 79.864 1.00 47.49 304 ASP A O 1
ATOM 2276 N N . ALA A 1 305 ? 61.382 18.951 79.079 1.00 47.84 305 ALA A N 1
ATOM 2277 C CA . ALA A 1 305 ? 60.528 18.917 77.899 1.00 50.20 305 ALA A CA 1
ATOM 2278 C C . ALA A 1 305 ? 60.995 17.850 76.922 1.00 52.07 305 ALA A C 1
ATOM 2279 O O . ALA A 1 305 ? 60.177 17.109 76.364 1.00 58.92 305 ALA A O 1
ATOM 2281 N N . THR A 1 306 ? 62.312 17.747 76.719 1.00 50.12 306 THR A N 1
ATOM 2282 C CA . THR A 1 306 ? 62.861 16.713 75.847 1.00 50.45 306 THR A CA 1
ATOM 2283 C C . THR A 1 306 ? 62.680 15.327 76.459 1.00 50.39 306 THR A C 1
ATOM 2284 O O . THR A 1 306 ? 62.296 14.385 75.761 1.00 48.51 306 THR A O 1
ATOM 2288 N N . LYS A 1 307 ? 62.928 15.186 77.766 1.00 51.73 307 LYS A N 1
ATOM 2289 C CA . LYS A 1 307 ? 62.672 13.912 78.436 1.00 50.19 307 LYS A CA 1
ATOM 2290 C C . LYS A 1 307 ? 61.229 13.455 78.228 1.00 46.47 307 LYS A C 1
ATOM 2291 O O . LYS A 1 307 ? 60.974 12.280 77.923 1.00 44.43 307 LYS A O 1
ATOM 2297 N N . SER A 1 308 ? 60.273 14.379 78.366 1.00 42.35 308 SER A N 1
ATOM 2298 C CA . SER A 1 308 ? 58.860 14.041 78.206 1.00 51.80 308 SER A CA 1
ATOM 2299 C C . SER A 1 308 ? 58.570 13.481 76.816 1.00 50.64 308 SER A C 1
ATOM 2300 O O . SER A 1 308 ? 57.950 12.418 76.680 1.00 45.66 308 SER A O 1
ATOM 2303 N N . VAL A 1 309 ? 58.996 14.186 75.766 1.00 48.29 309 VAL A N 1
ATOM 2304 C CA . VAL A 1 309 ? 58.665 13.691 74.430 1.00 49.81 309 VAL A CA 1
ATOM 2305 C C . VAL A 1 309 ? 59.472 12.432 74.118 1.00 46.36 309 VAL A C 1
ATOM 2306 O O . VAL A 1 309 ? 58.979 11.514 73.453 1.00 44.05 309 VAL A O 1
ATOM 2310 N N . VAL A 1 310 ? 60.690 12.332 74.646 1.00 39.00 310 VAL A N 1
ATOM 2311 C CA . VAL A 1 310 ? 61.469 11.120 74.454 1.00 41.17 310 VAL A CA 1
ATOM 2312 C C . VAL A 1 310 ? 60.833 9.939 75.197 1.00 41.56 310 VAL A C 1
ATOM 2313 O O . VAL A 1 310 ? 60.795 8.811 74.683 1.00 44.12 310 VAL A O 1
ATOM 2317 N N . HIS A 1 311 ? 60.323 10.172 76.412 1.00 38.59 311 HIS A N 1
ATOM 2318 C CA . HIS A 1 311 ? 59.605 9.122 77.135 1.00 37.44 311 HIS A CA 1
ATOM 2319 C C . HIS A 1 311 ? 58.407 8.644 76.333 1.00 40.35 311 HIS A C 1
ATOM 2320 O O . HIS A 1 311 ? 58.147 7.436 76.231 1.00 42.39 311 HIS A O 1
ATOM 2327 N N . LEU A 1 312 ? 57.668 9.583 75.774 1.00 41.96 312 LEU A 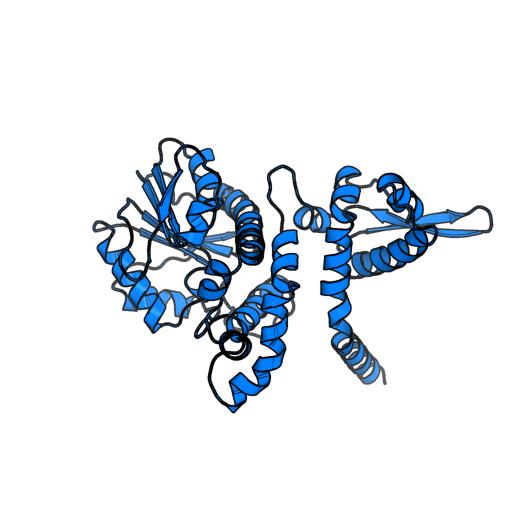N 1
ATOM 2328 C CA . LEU A 1 312 ? 56.497 9.264 74.999 1.00 44.35 312 LEU A CA 1
ATOM 2329 C C . LEU A 1 312 ? 56.844 8.473 73.772 1.00 42.24 312 LEU A C 1
ATOM 2330 O O . LEU A 1 312 ? 56.152 7.595 73.420 1.00 32.81 312 LEU A O 1
ATOM 2335 N N . ASP A 1 313 ? 57.955 8.768 73.145 1.00 38.94 313 ASP A N 1
ATOM 2336 C CA . ASP A 1 313 ? 58.292 8.022 71.941 1.00 39.24 313 ASP A CA 1
ATOM 2337 C C . ASP A 1 313 ? 58.633 6.567 72.262 1.00 38.32 313 ASP A C 1
ATOM 2338 O O . ASP A 1 313 ? 58.360 5.668 71.460 1.00 43.89 313 ASP A O 1
ATOM 2343 N N . ALA A 1 314 ? 59.215 6.323 73.430 1.00 35.34 314 ALA A N 1
ATOM 2344 C CA . ALA A 1 314 ? 59.504 4.954 73.844 1.00 37.50 314 ALA A CA 1
ATOM 2345 C C . ALA A 1 314 ? 58.233 4.245 74.262 1.00 37.98 314 ALA A C 1
ATOM 2346 O O . ALA A 1 314 ? 58.049 3.058 73.963 1.00 39.40 314 ALA A O 1
ATOM 2348 N N . VAL A 1 315 ? 57.339 4.964 74.950 1.00 42.01 315 VAL A N 1
ATOM 2349 C CA . VAL A 1 315 ? 56.028 4.408 75.266 1.00 38.88 315 VAL A CA 1
ATOM 2350 C C . VAL A 1 315 ? 55.316 3.974 73.985 1.00 37.19 315 VAL A C 1
ATOM 2351 O O . VAL A 1 315 ? 54.817 2.848 73.882 1.00 36.00 315 VAL A O 1
ATOM 2355 N N . MET A 1 316 ? 55.291 4.846 72.973 1.00 31.37 316 MET A N 1
ATOM 2356 C CA . MET A 1 316 ? 54.667 4.465 71.698 1.00 36.75 316 MET A CA 1
ATOM 2357 C C . MET A 1 316 ? 55.323 3.216 71.110 1.00 41.83 316 MET A C 1
ATOM 2358 O O . MET A 1 316 ? 54.627 2.319 70.617 1.00 38.26 316 MET A O 1
ATOM 2363 N N . LEU A 1 317 ? 56.661 3.131 71.180 1.00 42.15 317 LEU A N 1
ATOM 2364 C CA . LEU A 1 317 ? 57.390 1.988 70.624 1.00 44.00 317 LEU A CA 1
ATOM 2365 C C . LEU A 1 317 ? 56.951 0.658 71.240 1.00 40.73 317 LEU A C 1
ATOM 2366 O O . LEU A 1 317 ? 56.823 -0.349 70.533 1.00 36.57 317 LEU A O 1
ATOM 2371 N N . ALA A 1 318 ? 56.729 0.621 72.554 1.00 39.86 318 ALA A N 1
ATOM 2372 C CA . ALA A 1 318 ? 56.338 -0.640 73.174 1.00 40.29 318 ALA A CA 1
ATOM 2373 C C . ALA A 1 318 ? 54.839 -0.886 73.130 1.00 35.82 318 ALA A C 1
ATOM 2374 O O . ALA A 1 318 ? 54.414 -2.049 73.125 1.00 36.11 318 ALA A O 1
ATOM 2376 N N . TYR A 1 319 ? 54.022 0.172 73.089 1.00 34.22 319 TYR A N 1
ATOM 2377 C CA . TYR A 1 319 ? 52.590 0.004 73.334 1.00 36.95 319 TYR A CA 1
ATOM 2378 C C . TYR A 1 319 ? 51.774 -0.242 72.072 1.00 37.47 319 TYR A C 1
ATOM 2379 O O . TYR A 1 319 ? 50.775 -0.971 72.129 1.00 40.74 319 TYR A O 1
ATOM 2388 N N . VAL A 1 320 ? 52.140 0.379 70.950 1.00 38.34 320 VAL A N 1
ATOM 2389 C CA . VAL A 1 320 ? 51.273 0.440 69.765 1.00 37.90 320 VAL A CA 1
ATOM 2390 C C . VAL A 1 320 ? 52.091 0.216 68.501 1.00 43.62 320 VAL A C 1
ATOM 2391 O O . VAL A 1 320 ? 53.179 0.796 68.367 1.00 39.51 320 VAL A O 1
ATOM 2395 N N . PRO A 1 321 ? 51.615 -0.592 67.550 1.00 40.03 321 PRO A N 1
ATOM 2396 C CA . PRO A 1 321 ? 52.364 -0.773 66.299 1.00 44.12 321 PRO A CA 1
ATOM 2397 C C . PRO A 1 321 ? 52.449 0.543 65.539 1.00 47.98 321 PRO A C 1
ATOM 2398 O O . P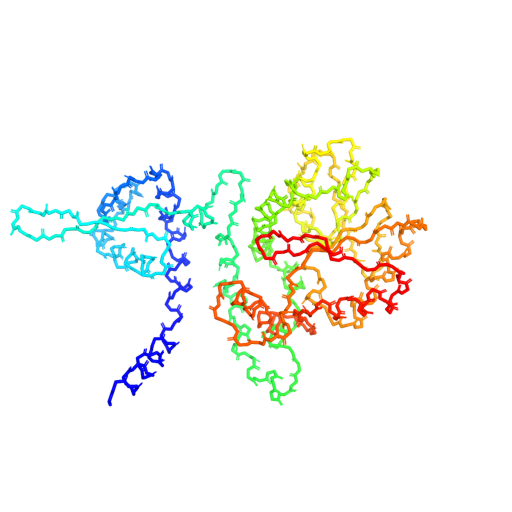RO A 1 321 ? 51.459 1.256 65.387 1.00 50.95 321 PRO A O 1
ATOM 2402 N N . GLY A 1 322 ? 53.648 0.887 65.089 1.00 50.94 322 GLY A N 1
ATOM 2403 C CA . GLY A 1 322 ? 53.817 2.066 64.253 1.00 41.90 322 GLY A CA 1
ATOM 2404 C C . GLY A 1 322 ? 53.751 3.401 64.954 1.00 41.86 322 GLY A C 1
ATOM 2405 O O . GLY A 1 322 ? 54.084 4.420 64.333 1.00 47.19 322 GLY A O 1
ATOM 2406 N N . GLY A 1 323 ? 53.333 3.456 66.217 1.00 41.66 323 GLY A N 1
ATOM 2407 C CA . GLY A 1 323 ? 53.295 4.734 66.913 1.00 40.08 323 GLY A CA 1
ATOM 2408 C C . GLY A 1 323 ? 54.677 5.348 67.085 1.00 44.01 323 GLY A C 1
ATOM 2409 O O . GLY A 1 323 ? 55.689 4.651 67.222 1.00 42.50 323 GLY A O 1
ATOM 2410 N N . LYS A 1 324 ? 54.721 6.682 67.083 1.00 38.52 324 LYS A N 1
ATOM 2411 C CA . LYS A 1 324 ? 55.988 7.408 67.187 1.00 42.95 324 LYS A CA 1
ATOM 2412 C C . LYS A 1 324 ? 55.700 8.887 67.363 1.00 44.45 324 LYS A C 1
ATOM 2413 O O . LYS A 1 324 ? 54.719 9.401 66.825 1.00 44.97 324 LYS A O 1
ATOM 2419 N N . GLU A 1 325 ? 56.558 9.560 68.121 1.00 40.56 325 GLU A N 1
ATOM 2420 C CA . GLU A 1 325 ? 56.568 11.014 68.135 1.00 39.59 325 GLU A CA 1
ATOM 2421 C C . GLU A 1 325 ? 57.239 11.518 66.858 1.00 44.90 325 GLU A C 1
ATOM 2422 O O . GLU A 1 325 ? 58.002 10.800 66.203 1.00 43.52 325 GLU A O 1
ATOM 2428 N N . ARG A 1 326 ? 56.918 12.747 66.476 1.00 42.22 326 ARG A N 1
ATOM 2429 C CA . ARG A 1 326 ? 57.319 13.245 65.172 1.00 42.75 326 ARG A CA 1
ATOM 2430 C C . ARG A 1 326 ? 57.908 14.640 65.306 1.00 48.92 326 ARG A C 1
ATOM 2431 O O . ARG A 1 326 ? 57.649 15.358 66.280 1.00 47.11 326 ARG A O 1
ATOM 2439 N N . THR A 1 327 ? 58.719 15.001 64.310 1.00 48.80 327 THR A N 1
ATOM 2440 C CA . THR A 1 327 ? 59.212 16.363 64.169 1.00 57.02 327 THR A CA 1
ATOM 2441 C C . THR A 1 327 ? 58.163 17.227 63.480 1.00 58.42 327 THR A C 1
ATOM 2442 O O . THR A 1 327 ? 57.223 16.726 62.848 1.00 53.08 327 THR A O 1
ATOM 2446 N N . GLU A 1 328 ? 58.340 18.547 63.599 1.00 52.10 328 GLU A N 1
ATOM 2447 C CA . GLU A 1 328 ? 57.438 19.467 62.913 1.00 61.07 328 GLU A CA 1
ATOM 2448 C C . GLU A 1 328 ? 57.459 19.220 61.411 1.00 60.53 328 GLU A C 1
ATOM 2449 O O . GLU A 1 328 ? 56.407 19.205 60.759 1.00 63.19 328 GLU A O 1
ATOM 2455 N N . LYS A 1 329 ? 58.647 18.994 60.845 1.00 58.54 329 LYS A N 1
ATOM 2456 C CA . LYS A 1 329 ? 58.709 18.714 59.417 1.00 58.39 329 LYS A CA 1
ATOM 2457 C C . LYS A 1 329 ? 57.968 17.425 59.074 1.00 54.91 329 LYS A C 1
ATOM 2458 O O . LYS A 1 329 ? 57.394 17.315 57.989 1.00 56.65 329 LYS A O 1
ATOM 2460 N N . GLU A 1 330 ? 57.942 16.452 59.991 1.00 57.49 330 GLU A N 1
ATOM 2461 C CA . GLU A 1 330 ? 57.212 15.213 59.727 1.00 55.53 330 GLU A CA 1
ATOM 2462 C C . GLU A 1 330 ? 55.710 15.426 59.772 1.00 55.37 330 GLU A C 1
ATOM 2463 O O . GLU A 1 330 ? 54.978 14.776 59.019 1.00 58.05 330 GLU A O 1
ATOM 2469 N N . PHE A 1 331 ? 55.236 16.314 60.651 1.00 57.50 331 PHE A N 1
ATOM 2470 C CA . PHE A 1 331 ? 53.820 16.663 60.657 1.00 56.61 331 PHE A CA 1
ATOM 2471 C C . PHE A 1 331 ? 53.453 17.440 59.403 1.00 64.05 331 PHE A C 1
ATOM 2472 O O . PHE A 1 331 ? 52.422 17.163 58.773 1.00 67.93 331 PHE A O 1
ATOM 2480 N N . GLU A 1 332 ? 54.293 18.408 59.017 1.00 64.32 332 GLU A N 1
ATOM 2481 C CA . GLU A 1 332 ? 54.047 19.158 57.787 1.00 64.17 332 GLU A CA 1
ATOM 2482 C C . GLU A 1 332 ? 53.913 18.224 56.589 1.00 57.74 332 GLU A C 1
ATOM 2483 O O . GLU A 1 332 ? 53.060 18.436 55.722 1.00 67.49 332 GLU A O 1
ATOM 2489 N N . ALA A 1 333 ? 54.724 17.165 56.542 1.00 53.92 333 ALA A N 1
ATOM 2490 C CA . ALA A 1 333 ? 54.666 16.224 55.427 1.00 55.83 333 ALA A CA 1
ATOM 2491 C C . ALA A 1 333 ? 53.348 15.454 55.398 1.00 60.66 333 ALA A C 1
ATOM 2492 O O . ALA A 1 333 ? 52.793 15.210 54.320 1.00 61.43 333 ALA A O 1
ATOM 2494 N N . LEU A 1 334 ? 52.855 15.028 56.565 1.00 56.12 334 LEU A N 1
ATOM 2495 C CA . LEU A 1 334 ? 51.597 14.288 56.610 1.00 58.72 334 LEU A CA 1
ATOM 2496 C C . LEU A 1 334 ? 50.456 15.133 56.072 1.00 54.57 334 LEU A C 1
ATOM 2497 O O . LEU A 1 334 ? 49.665 14.675 55.243 1.00 53.83 334 LEU A O 1
ATOM 2502 N N . ALA A 1 335 ? 50.338 16.363 56.575 1.00 59.00 335 ALA A N 1
ATOM 2503 C CA . ALA A 1 335 ? 49.341 17.298 56.079 1.00 63.97 335 ALA A CA 1
ATOM 2504 C C . ALA A 1 335 ? 49.481 17.485 54.575 1.00 68.62 335 ALA A C 1
ATOM 2505 O O . ALA A 1 335 ? 48.489 17.489 53.839 1.00 63.87 335 ALA A O 1
ATOM 2507 N N . THR A 1 336 ? 50.717 17.621 54.103 1.00 67.13 336 THR A N 1
ATOM 2508 C CA . THR A 1 336 ? 50.947 17.795 52.677 1.00 67.63 336 THR A CA 1
ATOM 2509 C C . THR A 1 336 ? 50.481 16.574 51.902 1.00 62.11 336 THR A C 1
ATOM 2510 O O . THR A 1 336 ? 49.724 16.691 50.939 1.00 59.78 336 THR A O 1
ATOM 2514 N N . SER A 1 337 ? 50.897 15.385 52.329 1.00 68.15 337 SER A N 1
ATOM 2515 C CA . SER A 1 337 ? 50.485 14.170 51.635 1.00 66.07 337 SER A CA 1
ATOM 2516 C C . SER A 1 337 ? 48.979 13.950 51.682 1.00 64.37 337 SER A C 1
ATOM 2517 O O . SER A 1 337 ? 48.443 13.249 50.817 1.00 61.54 337 SER A O 1
ATOM 2520 N N . ALA A 1 338 ? 48.300 14.561 52.634 1.00 60.38 338 ALA A N 1
ATOM 2521 C CA . ALA A 1 338 ? 46.872 14.393 52.773 1.00 63.92 338 ALA A CA 1
ATOM 2522 C C . ALA A 1 338 ? 46.083 15.423 52.005 1.00 72.87 338 ALA A C 1
ATOM 2523 O O . ALA A 1 338 ? 44.910 15.590 52.209 1.00 78.35 338 ALA A O 1
ATOM 2525 N N . GLY A 1 339 ? 46.755 16.124 51.125 1.00 74.52 339 GLY A N 1
ATOM 2526 C CA . GLY A 1 339 ? 46.091 17.103 50.321 1.00 72.50 339 GLY A CA 1
ATOM 2527 C C . GLY A 1 339 ? 45.846 18.414 50.994 1.00 73.51 339 GLY A C 1
ATOM 2528 O O . GLY A 1 339 ? 45.267 19.285 50.395 1.00 79.05 339 GLY A O 1
ATOM 2529 N N . PHE A 1 340 ? 46.301 18.585 52.219 1.00 70.65 340 PHE A N 1
ATOM 2530 C CA . PHE A 1 340 ? 46.091 19.856 52.893 1.00 70.52 340 PHE A CA 1
ATOM 2531 C C . PHE A 1 340 ? 46.990 20.910 52.273 1.00 77.41 340 PHE A C 1
ATOM 2532 O O . PHE A 1 340 ? 48.056 20.602 51.776 1.00 76.48 340 PHE A O 1
ATOM 2540 N N . LYS A 1 341 ? 46.585 22.167 52.323 1.00 81.24 341 LYS A N 1
ATOM 2541 C CA . LYS A 1 341 ? 47.358 23.169 51.612 1.00 84.46 341 LYS A CA 1
ATOM 2542 C C . LYS A 1 341 ? 48.069 24.157 52.526 1.00 90.09 341 LYS A C 1
ATOM 2543 O O . LYS A 1 341 ? 48.970 24.864 52.058 1.00 95.40 341 LYS A O 1
ATOM 2549 N N . SER A 1 342 ? 47.714 24.220 53.807 1.00 81.69 342 SER A N 1
ATOM 2550 C CA . SER A 1 342 ? 48.346 25.151 54.733 1.00 78.08 342 SER A CA 1
ATOM 2551 C C . SER A 1 342 ? 48.666 24.430 56.032 1.00 79.81 342 SER A C 1
ATOM 2552 O O . SER A 1 342 ? 47.769 23.871 56.674 1.00 80.72 342 SER A O 1
ATOM 2555 N N . PHE A 1 343 ? 49.941 24.446 56.412 1.00 75.89 343 PHE A N 1
ATOM 2556 C CA . PHE A 1 343 ? 50.405 23.909 57.681 1.00 73.25 343 PHE A CA 1
ATOM 2557 C C . PHE A 1 343 ? 50.961 25.046 58.521 1.00 73.57 343 PHE A C 1
ATOM 2558 O O . PHE A 1 343 ? 51.809 25.816 58.055 1.00 76.26 343 PHE A O 1
ATOM 2566 N N . ARG A 1 344 ? 50.547 25.073 59.769 1.00 65.66 344 ARG A N 1
ATOM 2567 C CA . ARG A 1 344 ? 50.918 26.121 60.671 1.00 66.76 344 ARG A CA 1
ATOM 2568 C C . ARG A 1 344 ? 51.036 25.674 62.121 1.00 66.13 344 ARG A C 1
ATOM 2569 O O . ARG A 1 344 ? 50.087 25.211 62.698 1.00 66.96 344 ARG A O 1
ATOM 2577 N N . LYS A 1 345 ? 52.210 25.834 62.706 1.00 65.80 345 LYS A N 1
ATOM 2578 C CA . LYS A 1 345 ? 52.441 25.530 64.092 1.00 64.14 345 LYS A CA 1
ATOM 2579 C C . LYS A 1 345 ? 52.022 26.780 64.807 1.00 66.19 345 LYS A C 1
ATOM 2580 O O . LYS A 1 345 ? 52.587 27.819 64.604 1.00 70.29 345 LYS A O 1
ATOM 2586 N N . VAL A 1 346 ? 51.037 26.685 65.669 1.00 64.27 346 VAL A N 1
ATOM 2587 C CA . VAL A 1 346 ? 50.501 27.855 66.326 1.00 61.59 346 VAL A CA 1
ATOM 2588 C C . VAL A 1 346 ? 51.047 28.262 67.679 1.00 68.41 346 VAL A C 1
ATOM 2589 O O . VAL A 1 346 ? 51.580 29.345 67.809 1.00 69.18 346 VAL A O 1
ATOM 2593 N N . CYS A 1 347 ? 50.856 27.425 68.693 1.00 68.66 347 CYS A N 1
ATOM 2594 C CA . CYS A 1 347 ? 51.333 27.712 70.046 1.00 60.60 347 CYS A CA 1
ATOM 2595 C C . CYS A 1 347 ? 51.635 26.410 70.778 1.00 60.04 347 CYS A C 1
ATOM 2596 O O . CYS A 1 347 ? 51.392 25.310 70.271 1.00 56.19 347 CYS A O 1
ATOM 2599 N N . CYS A 1 348 ? 52.179 26.550 71.988 1.00 58.38 348 CYS A N 1
ATOM 2600 C CA . CYS A 1 348 ? 52.577 25.425 72.827 1.00 60.64 348 CYS A CA 1
ATOM 2601 C C . CYS A 1 348 ? 52.098 25.629 74.262 1.00 58.85 348 CYS A C 1
ATOM 2602 O O . CYS A 1 348 ? 52.126 26.746 74.786 1.00 54.16 348 CYS A O 1
ATOM 2605 N N . ALA A 1 349 ? 51.678 24.535 74.899 1.00 61.32 349 ALA A N 1
ATOM 2606 C CA . ALA A 1 349 ? 51.226 24.550 76.286 1.00 60.63 349 ALA A CA 1
ATOM 2607 C C . ALA A 1 349 ? 51.658 23.259 76.959 1.00 57.47 349 ALA A C 1
ATOM 2608 O O . ALA A 1 349 ? 51.242 22.169 76.541 1.00 57.55 349 ALA A O 1
ATOM 2610 N N . PHE A 1 350 ? 52.474 23.378 78.004 1.00 54.01 350 PHE A N 1
ATOM 2611 C CA . PHE A 1 350 ? 52.899 22.210 78.780 1.00 51.84 350 PHE A CA 1
ATOM 2612 C C . PHE A 1 350 ? 53.433 21.125 77.852 1.00 52.42 350 PHE A C 1
ATOM 2613 O O . PHE A 1 350 ? 53.106 19.944 77.987 1.00 51.45 350 PHE A O 1
ATOM 2621 N N . ASN A 1 351 ? 54.216 21.555 76.865 1.00 51.49 351 ASN A N 1
ATOM 2622 C CA . ASN A 1 351 ? 54.877 20.775 75.824 1.00 50.90 351 ASN A CA 1
ATOM 2623 C C . ASN A 1 351 ? 53.936 20.298 74.717 1.00 50.31 351 ASN A C 1
ATOM 2624 O O . ASN A 1 351 ? 54.428 19.643 73.784 1.00 51.89 351 ASN A O 1
ATOM 2629 N N . THR A 1 352 ? 52.631 20.611 74.752 1.00 45.37 352 THR A N 1
ATOM 2630 C CA . THR A 1 352 ? 51.709 20.209 73.693 1.00 45.68 352 THR A CA 1
ATOM 2631 C C . THR A 1 352 ? 51.577 21.349 72.682 1.00 54.73 352 THR A C 1
ATOM 2632 O O . THR A 1 352 ? 51.104 22.437 73.027 1.00 60.55 352 THR A O 1
ATOM 2636 N N . TRP A 1 353 ? 51.968 21.095 71.435 1.00 48.75 353 TRP A N 1
ATOM 2637 C CA . TRP A 1 353 ? 51.823 22.071 70.364 1.00 48.56 353 TRP A CA 1
ATOM 2638 C C . TRP A 1 353 ? 50.469 21.941 69.689 1.00 51.14 353 TRP A C 1
ATOM 2639 O O . TRP A 1 353 ? 49.962 20.833 69.500 1.00 54.50 353 TRP A O 1
ATOM 2650 N N . ILE A 1 354 ? 49.897 23.077 69.300 1.00 53.19 354 ILE A N 1
ATOM 2651 C CA . ILE A 1 354 ? 48.759 23.095 68.389 1.00 57.39 354 ILE A CA 1
ATOM 2652 C C . ILE A 1 354 ? 49.268 23.368 66.984 1.00 61.17 354 ILE A C 1
ATOM 2653 O O . ILE A 1 354 ? 49.963 24.365 66.744 1.00 65.41 354 ILE A O 1
ATOM 2658 N N . MET A 1 355 ? 48.916 22.486 66.058 1.00 55.39 355 MET A N 1
ATOM 2659 C CA . MET A 1 355 ? 49.345 22.595 64.687 1.00 51.72 355 MET A CA 1
ATOM 2660 C C . MET A 1 355 ? 48.136 22.662 63.767 1.00 62.50 355 MET A C 1
ATOM 2661 O O . MET A 1 355 ? 47.003 22.453 64.200 1.00 68.84 355 MET A O 1
#

Organism: Kitagawia praeruptora (NCBI:txid312531)